Protein AF-A0A9P9Y0Z3-F1 (afdb_monomer_lite)

pLDDT: mean 71.15, std 15.7, range [28.09, 88.5]

Secondary structure (DSSP, 8-state):
-----------------HHHHHHHHHHTTS--TT----S--PPPP--HHHHHHHHHHHHHHHHHHHHHHHHHHHHHHHHHHHHHHHHHHHHHHHHHHHHSTTTT---GGGSPPGGG--EE-------HHHHHHHHHHHHH--HHHHHHHHHSPPTTGGGTGGG-S------S---EE-S-EESS-TTT---EE--EE-TT-HHHHHHHHHHHHH-TT-S------EE------

Structure (mmCIF, N/CA/C/O backbone):
data_AF-A0A9P9Y0Z3-F1
#
_entry.id   AF-A0A9P9Y0Z3-F1
#
loop_
_atom_site.group_PDB
_atom_site.id
_atom_site.type_symbol
_atom_site.label_atom_id
_atom_site.label_alt_id
_atom_site.label_comp_id
_atom_site.label_asym_id
_atom_site.label_entity_id
_atom_site.label_seq_id
_atom_site.pdbx_PDB_ins_code
_atom_site.Cartn_x
_atom_site.Cartn_y
_atom_site.Cartn_z
_atom_site.occupancy
_atom_site.B_iso_or_equiv
_atom_site.auth_seq_id
_atom_site.auth_comp_id
_atom_site.auth_asym_id
_atom_site.auth_atom_id
_atom_site.pdbx_PDB_model_num
ATOM 1 N N . MET A 1 1 ? -7.509 58.109 -57.082 1.00 39.00 1 MET A N 1
ATOM 2 C CA . MET A 1 1 ? -8.267 56.864 -57.342 1.00 39.00 1 MET A CA 1
ATOM 3 C C . MET A 1 1 ? -7.574 56.105 -58.459 1.00 39.00 1 MET A C 1
ATOM 5 O O . MET A 1 1 ? -7.390 56.688 -59.517 1.00 39.00 1 MET A O 1
ATOM 9 N N . ILE A 1 2 ? -7.164 54.856 -58.229 1.00 35.25 2 ILE A N 1
ATOM 10 C CA . ILE A 1 2 ? -6.567 53.982 -59.253 1.00 35.25 2 ILE A CA 1
ATOM 11 C C . ILE A 1 2 ? -7.341 52.664 -59.212 1.00 35.25 2 ILE A C 1
ATOM 13 O O . ILE A 1 2 ? -7.388 52.012 -58.173 1.00 35.25 2 ILE A O 1
ATOM 17 N N . ALA A 1 3 ? -7.991 52.309 -60.321 1.00 44.31 3 ALA A N 1
ATOM 18 C CA . ALA A 1 3 ? -8.811 51.108 -60.434 1.00 44.31 3 ALA A CA 1
ATOM 19 C C . ALA A 1 3 ? -8.052 50.025 -61.213 1.00 44.31 3 ALA A C 1
ATOM 21 O O . ALA A 1 3 ? -7.968 50.071 -62.441 1.00 44.31 3 ALA A O 1
ATOM 22 N N . THR A 1 4 ? -7.508 49.039 -60.503 1.00 39.97 4 THR A N 1
ATOM 23 C CA . THR A 1 4 ? -6.741 47.943 -61.111 1.00 39.97 4 THR A CA 1
ATOM 24 C C . THR A 1 4 ? -7.661 46.757 -61.406 1.00 39.97 4 THR A C 1
ATOM 26 O O . THR A 1 4 ? -8.089 46.051 -60.495 1.00 39.97 4 THR A O 1
ATOM 29 N N . ARG A 1 5 ? -7.982 46.518 -62.685 1.00 50.09 5 ARG A N 1
ATOM 30 C CA . ARG A 1 5 ? -8.760 45.339 -63.110 1.00 50.09 5 ARG A CA 1
ATOM 31 C C . ARG A 1 5 ? -7.888 44.081 -63.095 1.00 50.09 5 ARG A C 1
ATOM 33 O O . ARG A 1 5 ? -6.901 44.007 -63.823 1.00 50.09 5 ARG A O 1
ATOM 40 N N . ILE A 1 6 ? -8.293 43.069 -62.329 1.00 54.81 6 ILE A N 1
ATOM 41 C CA . ILE A 1 6 ? -7.653 41.747 -62.310 1.00 54.81 6 ILE A CA 1
ATOM 42 C C . ILE A 1 6 ? -8.356 40.840 -63.329 1.00 54.81 6 ILE A C 1
ATOM 44 O O . ILE A 1 6 ? -9.522 40.495 -63.159 1.00 54.81 6 ILE A O 1
ATOM 48 N N . ASN A 1 7 ? -7.643 40.426 -64.380 1.00 55.94 7 ASN A N 1
ATOM 49 C CA . ASN A 1 7 ? -8.130 39.420 -65.327 1.00 55.94 7 ASN A CA 1
ATOM 50 C C . ASN A 1 7 ? -7.825 38.009 -64.807 1.00 55.94 7 ASN A C 1
ATOM 52 O O . ASN A 1 7 ? -6.709 37.509 -64.960 1.00 55.94 7 ASN A O 1
ATOM 56 N N . LEU A 1 8 ? -8.826 37.345 -64.229 1.00 53.59 8 LEU A N 1
ATOM 57 C CA . LEU A 1 8 ? -8.734 35.934 -63.853 1.00 53.59 8 LEU A CA 1
ATOM 58 C C . LEU A 1 8 ? -8.885 35.048 -65.099 1.00 53.59 8 LEU A C 1
ATOM 60 O O . LEU A 1 8 ? -9.990 34.834 -65.592 1.00 53.59 8 LEU A O 1
ATOM 64 N N . ARG A 1 9 ? -7.774 34.498 -65.604 1.00 62.97 9 ARG A N 1
ATOM 65 C CA . ARG A 1 9 ? -7.831 33.379 -66.559 1.00 62.97 9 ARG A CA 1
ATOM 66 C C . ARG A 1 9 ? -8.162 32.091 -65.793 1.00 62.97 9 ARG A C 1
ATOM 68 O O . ARG A 1 9 ? -7.453 31.790 -64.832 1.00 62.97 9 ARG A O 1
ATOM 75 N N . PRO A 1 10 ? -9.176 31.305 -66.195 1.00 61.34 10 PRO A N 1
ATOM 76 C CA . PRO A 1 10 ? -9.447 30.026 -65.552 1.00 61.34 10 PRO A CA 1
ATOM 77 C C . PRO A 1 10 ? -8.280 29.059 -65.785 1.00 61.34 10 PRO A C 1
ATOM 79 O O . PRO A 1 10 ? -7.857 28.828 -66.919 1.00 61.34 10 PRO A O 1
ATOM 82 N N . LEU A 1 11 ? -7.769 28.468 -64.702 1.00 62.22 11 LEU A N 1
ATOM 83 C CA . LEU A 1 11 ? -6.779 27.394 -64.769 1.00 62.22 11 LEU A CA 1
ATOM 84 C C . LEU A 1 11 ? -7.417 26.157 -65.411 1.00 62.22 11 LEU A C 1
ATOM 86 O O . LEU A 1 11 ? -8.193 25.436 -64.782 1.00 62.22 11 LEU A O 1
ATOM 90 N N . GLN A 1 12 ? -7.074 25.910 -66.676 1.00 60.75 12 GLN A N 1
ATOM 91 C CA . GLN A 1 12 ? -7.514 24.741 -67.427 1.00 60.75 12 GLN A CA 1
ATOM 92 C C . GLN A 1 12 ? -6.945 23.468 -66.781 1.00 60.75 12 GLN A C 1
ATOM 94 O O . GLN A 1 12 ? -5.803 23.078 -67.036 1.00 60.75 12 GLN A O 1
ATOM 99 N N . LYS A 1 13 ? -7.747 22.808 -65.935 1.00 56.06 13 LYS A N 1
ATOM 100 C CA . LYS A 1 13 ? -7.413 21.511 -65.334 1.00 56.06 13 LYS A CA 1
ATOM 101 C C . LYS A 1 13 ? -7.244 20.471 -66.445 1.00 56.06 13 LYS A C 1
ATOM 103 O O . LYS A 1 13 ? -8.227 19.910 -66.923 1.00 56.06 13 LYS A O 1
ATOM 108 N N . ARG A 1 14 ? -6.000 20.202 -66.861 1.00 62.47 14 ARG A N 1
ATOM 109 C CA . ARG A 1 14 ? -5.692 19.085 -67.764 1.00 62.47 14 ARG A CA 1
ATOM 110 C C . ARG A 1 14 ? -6.058 17.779 -67.066 1.00 62.47 14 ARG A C 1
ATOM 112 O O . ARG A 1 14 ? -5.419 17.388 -66.092 1.00 62.47 14 ARG A O 1
ATOM 119 N N . SER A 1 15 ? -7.092 17.117 -67.569 1.00 58.81 15 SER A N 1
ATOM 120 C CA . SER A 1 15 ? -7.527 15.802 -67.112 1.00 58.81 15 SER A CA 1
ATOM 121 C C . SER A 1 15 ? -6.456 14.775 -67.489 1.00 58.81 15 SER A C 1
ATOM 123 O O . SER A 1 15 ? -6.407 14.308 -68.626 1.00 58.81 15 SER A O 1
ATOM 125 N N . PHE A 1 16 ? -5.573 14.426 -66.552 1.00 62.03 16 PHE A N 1
ATOM 126 C CA . PHE A 1 16 ? -4.622 13.330 -66.740 1.00 62.03 16 PHE A CA 1
ATOM 127 C C . PHE A 1 16 ? -5.382 11.998 -66.729 1.00 62.03 16 PHE A C 1
ATOM 129 O O . PHE A 1 16 ? -5.554 11.358 -65.695 1.00 62.03 16 PHE A O 1
ATOM 136 N N . SER A 1 17 ? -5.893 11.605 -67.897 1.00 71.50 17 SER A N 1
ATOM 137 C CA . SER A 1 17 ? -6.640 10.362 -68.074 1.00 71.50 17 SER A CA 1
ATOM 138 C C . SER A 1 17 ? -5.695 9.167 -67.977 1.00 71.50 17 SER A C 1
ATOM 140 O O . SER A 1 17 ? -5.070 8.775 -68.964 1.00 71.50 17 SER A O 1
ATOM 142 N N . ILE A 1 18 ? -5.623 8.563 -66.787 1.00 72.06 18 ILE A N 1
ATOM 143 C CA . ILE A 1 18 ? -4.858 7.335 -66.515 1.00 72.06 18 ILE A CA 1
ATOM 144 C C . ILE A 1 18 ? -5.245 6.226 -67.508 1.00 72.06 18 ILE A C 1
ATOM 146 O O . ILE A 1 18 ? -4.378 5.504 -67.986 1.00 72.06 18 ILE A O 1
ATOM 150 N N . ILE A 1 19 ? -6.521 6.151 -67.905 1.00 73.81 19 ILE A N 1
ATOM 151 C CA . ILE A 1 19 ? -7.027 5.207 -68.915 1.00 73.81 19 ILE A CA 1
ATOM 152 C C . ILE A 1 19 ? -6.369 5.438 -70.287 1.00 73.81 19 ILE A C 1
ATOM 154 O O . ILE A 1 19 ? -6.046 4.475 -70.980 1.00 73.81 19 ILE A O 1
ATOM 158 N N . SER A 1 20 ? -6.132 6.695 -70.687 1.00 73.44 20 SER A N 1
ATOM 159 C CA . SER A 1 20 ? -5.415 7.000 -71.936 1.00 73.44 20 SER A CA 1
ATOM 160 C C . SER A 1 20 ? -3.934 6.613 -71.858 1.00 73.44 20 SER A C 1
ATOM 162 O O . SER A 1 20 ? -3.412 6.021 -72.802 1.00 73.44 20 SER A O 1
ATOM 164 N N . THR A 1 21 ? -3.287 6.843 -70.711 1.00 80.19 21 THR A N 1
ATOM 165 C CA . THR A 1 21 ? -1.898 6.434 -70.463 1.00 80.19 21 THR A CA 1
ATOM 166 C C . THR A 1 21 ? -1.759 4.913 -70.483 1.00 80.19 21 THR A C 1
ATOM 168 O O . THR A 1 21 ? -0.863 4.393 -71.139 1.00 80.19 21 THR A O 1
ATOM 171 N N . LEU A 1 22 ? -2.678 4.194 -69.830 1.00 76.31 22 LEU A N 1
ATOM 172 C CA . LEU A 1 22 ? -2.699 2.731 -69.780 1.00 76.31 22 LEU A CA 1
ATOM 173 C C . LEU A 1 22 ? -2.944 2.121 -71.169 1.00 76.31 22 LEU A C 1
ATOM 175 O O . LEU A 1 22 ? -2.292 1.151 -71.540 1.00 76.31 22 LEU A O 1
ATOM 179 N N . ARG A 1 23 ? -3.836 2.718 -71.971 1.00 78.25 23 ARG A N 1
ATOM 180 C CA . ARG A 1 23 ? -4.121 2.263 -73.342 1.00 78.25 23 ARG A CA 1
ATOM 181 C C . ARG A 1 23 ? -2.955 2.519 -74.301 1.00 78.25 23 ARG A C 1
ATOM 183 O O . ARG A 1 23 ? -2.675 1.670 -75.142 1.00 78.25 23 ARG A O 1
ATOM 190 N N . ASN A 1 24 ? -2.254 3.646 -74.162 1.00 78.75 24 ASN A N 1
ATOM 191 C CA . ASN A 1 24 ? -1.024 3.899 -74.918 1.00 78.75 24 ASN A CA 1
ATOM 192 C C . ASN A 1 24 ? 0.130 2.998 -74.454 1.00 78.75 24 ASN A C 1
ATOM 194 O O . ASN A 1 24 ? 0.900 2.545 -75.293 1.00 78.75 24 ASN A O 1
ATOM 198 N N . ALA A 1 25 ? 0.227 2.687 -73.157 1.00 79.94 25 ALA A N 1
ATOM 199 C CA . ALA A 1 25 ? 1.196 1.720 -72.645 1.00 79.94 25 ALA A CA 1
ATOM 200 C C . ALA A 1 25 ? 0.926 0.307 -73.187 1.00 79.94 25 ALA A C 1
ATOM 202 O O . ALA A 1 25 ? 1.855 -0.334 -73.659 1.00 79.94 25 ALA A O 1
ATOM 203 N N . GLY A 1 26 ? -0.335 -0.143 -73.211 1.00 78.44 26 GLY A N 1
ATOM 204 C CA . GLY A 1 26 ? -0.721 -1.419 -73.827 1.00 78.44 26 GLY A CA 1
ATOM 205 C C . GLY A 1 26 ? -0.321 -1.500 -75.304 1.00 78.44 26 GLY A C 1
ATOM 206 O O . GLY A 1 26 ? 0.347 -2.448 -75.701 1.00 78.44 26 GLY A O 1
ATOM 207 N N . ARG A 1 27 ? -0.610 -0.451 -76.087 1.00 72.00 27 ARG A N 1
ATOM 208 C CA . ARG A 1 27 ? -0.185 -0.350 -77.496 1.00 72.00 27 ARG A CA 1
ATOM 209 C C . ARG A 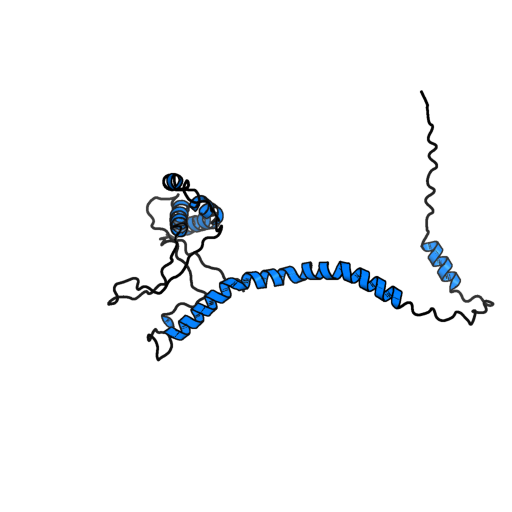1 27 ? 1.330 -0.300 -77.687 1.00 72.00 27 ARG A C 1
ATOM 211 O O . ARG A 1 27 ? 1.827 -0.807 -78.681 1.00 72.00 27 ARG A O 1
ATOM 218 N N . ALA A 1 28 ? 2.074 0.262 -76.737 1.00 71.81 28 ALA A N 1
ATOM 219 C CA . ALA A 1 28 ? 3.536 0.219 -76.745 1.00 71.81 28 ALA A CA 1
ATOM 220 C C . ALA A 1 28 ? 4.110 -1.172 -76.397 1.00 71.81 28 ALA A C 1
ATOM 222 O O . ALA A 1 28 ? 5.312 -1.378 -76.539 1.00 71.81 28 ALA A O 1
ATOM 223 N N . MET A 1 29 ? 3.277 -2.120 -75.945 1.00 69.06 29 MET A N 1
ATOM 224 C CA . MET A 1 29 ? 3.645 -3.528 -75.737 1.00 69.06 29 MET A CA 1
ATOM 225 C C . MET A 1 29 ? 3.089 -4.466 -76.823 1.00 69.06 29 MET A C 1
ATOM 227 O O . MET A 1 29 ? 3.420 -5.650 -76.830 1.00 69.06 29 MET A O 1
ATOM 231 N N . GLU A 1 30 ? 2.287 -3.958 -77.765 1.00 72.19 30 GLU A N 1
ATOM 232 C CA . GLU A 1 30 ? 1.946 -4.679 -78.993 1.00 72.19 30 GLU A CA 1
ATOM 233 C C . GLU A 1 30 ? 3.205 -4.747 -79.874 1.00 72.19 30 GLU A C 1
ATOM 235 O O . GLU A 1 30 ? 3.758 -3.719 -80.268 1.00 72.19 30 GLU A O 1
ATOM 240 N N . ALA A 1 31 ? 3.695 -5.957 -80.163 1.00 61.78 31 ALA A N 1
ATOM 241 C CA . ALA A 1 31 ? 4.911 -6.155 -80.948 1.00 61.78 31 ALA A CA 1
ATOM 242 C C . ALA A 1 31 ? 4.708 -5.648 -82.386 1.00 61.78 31 ALA A C 1
ATOM 244 O O . ALA A 1 31 ? 4.045 -6.296 -83.198 1.00 61.78 31 ALA A O 1
ATOM 245 N N . HIS A 1 32 ? 5.268 -4.480 -82.709 1.00 64.31 32 HIS A N 1
ATOM 246 C CA . HIS A 1 32 ? 5.097 -3.884 -84.027 1.00 64.31 32 HIS A CA 1
ATOM 247 C C . HIS A 1 32 ? 6.044 -4.583 -85.024 1.00 64.31 32 HIS A C 1
ATOM 249 O O . HIS A 1 32 ? 7.240 -4.667 -84.738 1.00 64.31 32 HIS A O 1
ATOM 255 N N . PRO A 1 33 ? 5.571 -5.055 -86.202 1.00 65.94 33 PRO A N 1
ATOM 256 C CA . PRO A 1 33 ? 6.323 -5.990 -87.060 1.00 65.94 33 PRO A CA 1
ATOM 257 C C . PRO A 1 33 ? 7.699 -5.531 -87.566 1.00 65.94 33 PRO A C 1
ATOM 259 O O . PRO A 1 33 ? 8.452 -6.337 -88.107 1.00 65.94 33 PRO A O 1
ATOM 262 N N . PHE A 1 34 ? 8.025 -4.245 -87.420 1.00 61.31 34 PHE A N 1
ATOM 263 C CA . PHE A 1 34 ? 9.264 -3.637 -87.905 1.00 61.31 34 PHE A CA 1
ATOM 264 C C . PHE A 1 34 ? 10.043 -2.875 -86.825 1.00 61.31 34 PHE A C 1
ATOM 266 O O . PHE A 1 34 ? 11.047 -2.234 -87.150 1.00 61.31 34 PHE A O 1
ATOM 273 N N . GLU A 1 35 ? 9.636 -2.937 -85.549 1.00 58.50 35 GLU A N 1
ATOM 274 C CA . GLU A 1 35 ? 10.446 -2.340 -84.486 1.00 58.50 35 GLU A CA 1
ATOM 275 C C . GLU A 1 35 ? 11.669 -3.220 -84.211 1.00 58.50 35 GLU A C 1
ATOM 277 O O . GLU A 1 35 ? 11.618 -4.245 -83.528 1.00 58.50 35 GLU A O 1
ATOM 282 N N . ARG A 1 36 ? 12.814 -2.806 -84.757 1.00 61.75 36 ARG A N 1
ATOM 283 C CA . ARG A 1 36 ? 14.107 -3.322 -84.317 1.00 61.75 36 ARG A CA 1
ATOM 284 C C . ARG A 1 36 ? 14.330 -2.826 -82.895 1.00 61.75 36 ARG A C 1
ATOM 286 O O . ARG A 1 36 ? 14.821 -1.712 -82.713 1.00 61.75 36 ARG A O 1
ATOM 293 N N . LEU A 1 37 ? 13.993 -3.663 -81.910 1.00 57.91 37 LEU A N 1
ATOM 294 C CA . LEU A 1 37 ? 14.396 -3.476 -80.518 1.00 57.91 37 LEU A CA 1
ATOM 295 C C . LEU A 1 37 ? 15.864 -3.045 -80.505 1.00 57.91 37 LEU A C 1
ATOM 297 O O . LEU A 1 37 ? 16.728 -3.780 -80.990 1.00 57.91 37 LEU A O 1
ATOM 301 N N . SER A 1 38 ? 16.154 -1.852 -79.982 1.00 56.72 38 SER A N 1
ATOM 302 C CA . SER A 1 38 ? 17.536 -1.396 -79.867 1.00 56.72 38 SER A CA 1
ATOM 303 C C . SER A 1 38 ? 18.258 -2.346 -78.912 1.00 56.72 38 SER A C 1
ATOM 305 O O . SER A 1 38 ? 18.087 -2.254 -77.694 1.00 56.72 38 SER A O 1
ATOM 307 N N . SER A 1 39 ? 19.072 -3.252 -79.458 1.00 57.09 39 SER A N 1
ATOM 308 C CA . SER A 1 39 ? 19.790 -4.301 -78.715 1.00 57.09 39 SER A CA 1
ATOM 309 C C . SER A 1 39 ? 20.838 -3.754 -77.735 1.00 57.09 39 SER A C 1
ATOM 311 O O . SER A 1 39 ? 21.471 -4.512 -77.007 1.00 57.09 39 SER A O 1
ATOM 313 N N . SER A 1 40 ? 20.975 -2.428 -77.671 1.00 61.34 40 SER A N 1
ATOM 314 C CA . SER A 1 40 ? 21.685 -1.683 -76.642 1.00 61.34 40 SER A CA 1
ATOM 315 C C . SER A 1 40 ? 20.746 -0.681 -75.964 1.00 61.34 40 SER A C 1
ATOM 317 O O . SER A 1 40 ? 20.802 0.527 -76.193 1.00 61.34 40 SER A O 1
ATOM 319 N N . LYS A 1 41 ? 19.883 -1.183 -75.076 1.00 60.62 41 LYS A N 1
ATOM 320 C CA . LYS A 1 41 ? 19.468 -0.405 -73.905 1.00 60.62 41 LYS A CA 1
ATOM 321 C C . LYS A 1 41 ? 20.316 -0.915 -72.750 1.00 60.62 41 LYS A C 1
ATOM 323 O O . LYS A 1 41 ? 20.018 -1.962 -72.178 1.00 60.62 41 LYS A O 1
ATOM 328 N N . ALA A 1 42 ? 21.426 -0.224 -72.486 1.00 66.69 42 ALA A N 1
ATOM 329 C CA . ALA A 1 42 ? 22.346 -0.593 -71.417 1.00 66.69 42 ALA A CA 1
ATOM 330 C C . ALA A 1 42 ? 21.561 -0.812 -70.116 1.00 66.69 42 ALA A C 1
ATOM 332 O O . ALA A 1 42 ? 20.703 0.001 -69.757 1.00 66.69 42 ALA A O 1
ATOM 333 N N . LYS A 1 43 ? 21.827 -1.939 -69.443 1.00 68.31 43 LYS A N 1
ATOM 334 C CA . LYS A 1 43 ? 21.152 -2.328 -68.200 1.00 68.31 43 LYS A CA 1
ATOM 335 C C . LYS A 1 43 ? 21.255 -1.151 -67.229 1.00 68.31 43 LYS A C 1
ATOM 337 O O . LYS A 1 43 ? 22.369 -0.715 -66.945 1.00 68.31 43 LYS A O 1
ATOM 342 N N . ALA A 1 44 ? 20.114 -0.606 -66.795 1.00 72.25 44 ALA A N 1
ATOM 343 C CA . ALA A 1 44 ? 20.096 0.619 -65.999 1.00 72.25 44 ALA A CA 1
ATOM 344 C C . ALA A 1 44 ? 21.053 0.462 -64.802 1.00 72.25 44 ALA A C 1
ATOM 346 O O . ALA A 1 44 ? 20.943 -0.545 -64.092 1.00 72.25 44 ALA A O 1
ATOM 347 N N . PRO A 1 45 ? 22.016 1.385 -64.605 1.00 76.25 45 PRO A N 1
ATOM 348 C CA . PRO A 1 45 ? 23.017 1.233 -63.560 1.00 76.25 45 PRO A CA 1
ATOM 349 C C . PRO A 1 45 ? 22.305 1.147 -62.213 1.00 76.25 45 PRO A C 1
ATOM 351 O O . PRO A 1 45 ? 21.375 1.908 -61.943 1.00 76.25 45 PRO A O 1
ATOM 354 N N . ALA A 1 46 ? 22.706 0.180 -61.391 1.00 78.94 46 ALA A N 1
ATOM 355 C CA . ALA A 1 46 ? 22.007 -0.101 -60.149 1.00 78.94 46 ALA A CA 1
ATOM 356 C C . ALA A 1 46 ? 22.213 1.063 -59.165 1.00 78.94 46 ALA A C 1
ATOM 358 O O . ALA A 1 46 ? 23.280 1.219 -58.574 1.00 78.94 46 ALA A O 1
ATOM 359 N N . ASP A 1 47 ? 21.180 1.898 -59.022 1.00 81.56 47 ASP A N 1
ATOM 360 C CA . ASP A 1 47 ? 21.211 3.202 -58.342 1.00 81.56 47 ASP A CA 1
ATOM 361 C C . ASP A 1 47 ? 21.141 3.050 -56.798 1.00 81.56 47 ASP A C 1
ATOM 363 O O . ASP A 1 47 ? 20.416 3.759 -56.090 1.00 81.56 47 ASP A O 1
ATOM 367 N N . TRP A 1 48 ? 21.888 2.069 -56.267 1.00 82.06 48 TRP A N 1
ATOM 368 C CA . TRP A 1 48 ? 21.884 1.633 -54.866 1.00 82.06 48 TRP A CA 1
ATOM 369 C C . TRP A 1 48 ? 22.137 2.787 -53.898 1.00 82.06 48 TRP A C 1
ATOM 371 O O . TRP A 1 48 ? 21.445 2.905 -52.893 1.00 82.06 48 TRP A O 1
ATOM 381 N N . GLY A 1 49 ? 23.071 3.689 -54.218 1.00 83.25 49 GLY A N 1
ATOM 382 C CA . GLY A 1 49 ? 23.382 4.845 -53.372 1.00 83.25 49 GLY A CA 1
ATOM 383 C C . GLY A 1 49 ? 22.187 5.783 -53.164 1.00 83.25 49 GLY A C 1
ATOM 384 O O . GLY A 1 49 ? 21.991 6.300 -52.062 1.00 83.25 49 GLY A O 1
ATOM 385 N N . ARG A 1 50 ? 21.334 5.966 -54.184 1.00 81.19 50 ARG A N 1
ATOM 386 C CA . ARG A 1 50 ? 20.092 6.745 -54.047 1.00 81.19 50 ARG A CA 1
ATOM 387 C C . ARG A 1 50 ? 19.017 5.990 -53.278 1.00 81.19 50 ARG A C 1
ATOM 389 O O . ARG A 1 50 ? 18.318 6.612 -52.480 1.00 81.19 50 ARG A O 1
ATOM 396 N N . GLN A 1 51 ? 18.889 4.680 -53.490 1.00 83.81 51 GLN A N 1
ATOM 397 C CA . GLN A 1 51 ? 17.938 3.854 -52.741 1.00 83.81 51 GLN A CA 1
ATOM 398 C C . GLN A 1 51 ? 18.295 3.817 -51.250 1.00 83.81 51 GLN A C 1
ATOM 400 O O . GLN A 1 51 ? 17.451 4.163 -50.429 1.00 83.81 51 GLN A O 1
ATOM 405 N N . ILE A 1 52 ? 19.555 3.534 -50.906 1.00 86.25 52 ILE A N 1
ATOM 406 C CA . ILE A 1 52 ? 20.065 3.545 -49.526 1.00 86.25 52 ILE A CA 1
ATOM 407 C C . ILE A 1 52 ? 19.847 4.917 -48.882 1.00 86.25 52 ILE A C 1
ATOM 409 O O . ILE A 1 52 ? 19.296 4.987 -47.790 1.00 86.25 52 ILE A O 1
ATOM 413 N N . ARG A 1 53 ? 20.188 6.025 -49.561 1.00 84.88 53 ARG A N 1
ATOM 414 C CA . ARG A 1 53 ? 19.980 7.378 -49.010 1.00 84.88 53 ARG A CA 1
ATOM 415 C C . ARG A 1 53 ? 18.496 7.712 -48.789 1.00 84.88 53 ARG A C 1
ATOM 417 O O . ARG A 1 53 ? 18.174 8.404 -47.828 1.00 84.88 53 ARG A O 1
ATOM 424 N N . ARG A 1 54 ? 17.590 7.218 -49.642 1.00 84.56 54 ARG A N 1
ATOM 425 C CA . ARG A 1 54 ? 16.137 7.421 -49.495 1.00 84.56 54 ARG A CA 1
ATOM 426 C C . ARG A 1 54 ? 15.549 6.552 -48.374 1.00 84.56 54 ARG A C 1
ATOM 428 O O . ARG A 1 54 ? 14.769 7.067 -47.580 1.00 84.56 54 ARG A O 1
ATOM 435 N N . ILE A 1 55 ? 15.974 5.291 -48.268 1.00 85.19 55 ILE A N 1
ATOM 436 C CA . ILE A 1 55 ? 15.586 4.369 -47.189 1.00 85.19 55 ILE A CA 1
ATOM 437 C C . ILE A 1 55 ? 16.106 4.882 -45.841 1.00 85.19 55 ILE A C 1
ATOM 439 O O . ILE A 1 55 ? 15.326 4.970 -44.902 1.00 85.19 55 ILE A O 1
ATOM 443 N N . ALA A 1 56 ? 17.368 5.317 -45.761 1.00 81.62 56 ALA A N 1
ATOM 444 C CA . ALA A 1 56 ? 17.957 5.901 -44.554 1.00 81.62 56 ALA A CA 1
ATOM 445 C C . ALA A 1 56 ? 17.228 7.180 -44.102 1.00 81.62 56 ALA A C 1
ATOM 447 O O . ALA A 1 56 ? 16.980 7.371 -42.912 1.00 81.62 56 ALA A O 1
ATOM 448 N N . GLY A 1 57 ? 16.833 8.040 -45.050 1.00 81.31 57 GLY A N 1
ATOM 449 C CA . GLY A 1 57 ? 16.018 9.222 -44.758 1.00 81.31 57 GLY A CA 1
ATOM 450 C C . GLY A 1 57 ? 14.623 8.875 -44.228 1.00 81.31 57 GLY A C 1
ATOM 451 O O . GLY A 1 57 ? 14.130 9.543 -43.324 1.00 81.31 57 GLY A O 1
ATOM 452 N N . GLN A 1 58 ? 13.998 7.808 -44.737 1.00 79.44 58 GLN A N 1
ATOM 453 C CA . GLN A 1 58 ? 12.717 7.320 -44.217 1.00 79.44 58 GLN A CA 1
ATOM 454 C C . GLN A 1 58 ? 12.877 6.652 -42.843 1.00 79.44 58 GLN A C 1
ATOM 456 O O . GLN A 1 58 ? 12.120 6.970 -41.927 1.00 79.44 58 GLN A O 1
ATOM 461 N N . SER A 1 59 ? 13.875 5.784 -42.649 1.00 83.56 59 SER A N 1
ATOM 462 C CA . SER A 1 59 ? 14.107 5.121 -41.361 1.00 83.56 59 SER A CA 1
ATOM 463 C C . SER A 1 59 ? 14.436 6.119 -40.252 1.00 83.56 59 SER A C 1
ATOM 465 O O . SER A 1 59 ? 13.959 5.939 -39.140 1.00 83.56 59 SER A O 1
ATOM 467 N N . ALA A 1 60 ? 15.160 7.204 -40.547 1.00 83.69 60 ALA A N 1
ATOM 468 C CA . ALA A 1 60 ? 15.443 8.265 -39.577 1.00 83.69 60 ALA A CA 1
ATOM 469 C C . ALA A 1 60 ? 14.179 8.964 -39.031 1.00 83.69 60 ALA A C 1
ATOM 471 O O . ALA A 1 60 ? 14.213 9.485 -37.920 1.00 83.69 60 ALA A O 1
ATOM 472 N N . VAL A 1 61 ? 13.068 8.958 -39.779 1.00 81.06 61 VAL A N 1
ATOM 473 C CA . VAL A 1 61 ? 11.782 9.542 -39.353 1.00 81.06 61 VAL A CA 1
ATOM 474 C C . VAL A 1 61 ? 10.867 8.487 -38.728 1.00 81.06 61 VAL A C 1
ATOM 476 O O . VAL A 1 61 ? 10.275 8.723 -37.677 1.00 81.06 61 VAL A O 1
ATOM 479 N N . PHE A 1 62 ? 10.754 7.310 -39.348 1.00 83.88 62 PHE A N 1
ATOM 480 C CA . PHE A 1 62 ? 9.826 6.274 -38.888 1.00 83.88 62 PHE A CA 1
ATOM 481 C C . PHE A 1 62 ? 10.351 5.476 -37.690 1.00 83.88 62 PHE A C 1
ATOM 483 O O . PHE A 1 62 ? 9.564 5.139 -36.809 1.00 83.88 62 PHE A O 1
ATOM 490 N N . PHE A 1 63 ? 11.654 5.184 -37.610 1.00 88.12 63 PHE A N 1
ATOM 491 C CA . PHE A 1 63 ? 12.201 4.364 -36.524 1.00 88.12 63 PHE A CA 1
ATOM 492 C C . PHE A 1 63 ? 12.006 4.998 -35.135 1.00 88.12 63 PHE A C 1
ATOM 494 O O . PHE A 1 63 ? 11.507 4.289 -34.264 1.00 88.12 63 PHE A O 1
ATOM 501 N N . PRO A 1 64 ? 12.275 6.303 -34.900 1.00 86.06 64 PRO A N 1
ATOM 502 C CA . PRO A 1 64 ? 11.990 6.926 -33.605 1.00 86.06 64 PRO A CA 1
ATOM 503 C C . PRO A 1 64 ? 10.499 6.900 -33.251 1.00 86.06 64 PRO A C 1
ATOM 505 O O . PRO A 1 64 ? 10.145 6.639 -32.106 1.00 86.06 64 PRO A O 1
ATOM 508 N N . PHE A 1 65 ? 9.618 7.110 -34.237 1.00 87.75 65 PHE A N 1
ATOM 509 C CA . PHE A 1 65 ? 8.169 7.070 -34.033 1.00 87.75 65 PHE A CA 1
ATOM 510 C C . PHE A 1 65 ? 7.692 5.677 -33.592 1.00 87.75 65 PHE A C 1
ATOM 512 O O . PHE A 1 65 ? 7.006 5.556 -32.579 1.00 87.75 65 PHE A O 1
ATOM 519 N N . TYR A 1 66 ? 8.109 4.616 -34.294 1.00 87.94 66 TYR A N 1
ATOM 520 C CA . TYR A 1 66 ? 7.783 3.240 -33.906 1.00 87.94 66 TYR A CA 1
ATOM 521 C C . TYR A 1 66 ? 8.456 2.824 -32.589 1.00 87.94 66 TYR A C 1
ATOM 523 O O . TYR A 1 66 ? 7.830 2.128 -31.793 1.00 87.94 66 TYR A O 1
ATOM 531 N N . ALA A 1 67 ? 9.683 3.280 -32.318 1.00 86.56 67 ALA A N 1
ATOM 532 C CA . ALA A 1 67 ? 10.375 3.014 -31.057 1.00 86.56 67 ALA A CA 1
ATOM 533 C C . ALA A 1 67 ? 9.652 3.644 -29.855 1.00 86.56 67 ALA A C 1
ATOM 535 O O . ALA A 1 67 ? 9.533 2.996 -28.821 1.00 86.56 67 ALA A O 1
ATOM 536 N N . VAL A 1 68 ? 9.101 4.856 -29.992 1.00 88.50 68 VAL A N 1
ATOM 537 C CA . VAL A 1 68 ? 8.250 5.456 -28.951 1.00 88.50 68 VAL A CA 1
ATOM 538 C C . VAL A 1 68 ? 6.912 4.717 -28.856 1.00 88.50 68 VAL A C 1
ATOM 540 O O . VAL A 1 68 ? 6.542 4.287 -27.768 1.00 88.50 68 VAL A O 1
ATOM 543 N N . MET A 1 69 ? 6.218 4.495 -29.978 1.00 87.50 69 MET A N 1
ATOM 544 C CA . MET A 1 69 ? 4.874 3.891 -30.010 1.00 87.50 69 MET A CA 1
ATOM 545 C C . MET A 1 69 ? 4.827 2.421 -29.551 1.00 87.50 69 MET A C 1
ATOM 547 O O . MET A 1 69 ? 3.798 1.986 -29.039 1.00 87.50 69 MET A O 1
ATOM 551 N N . MET A 1 70 ? 5.920 1.666 -29.690 1.00 88.25 70 MET A N 1
ATOM 552 C CA . MET A 1 70 ? 6.025 0.277 -29.209 1.00 88.25 70 MET A CA 1
ATOM 553 C C . MET A 1 70 ? 6.854 0.147 -27.923 1.00 88.25 70 MET A C 1
ATOM 555 O O . MET A 1 70 ? 6.690 -0.824 -27.192 1.00 88.25 70 MET A O 1
ATOM 559 N N . GLY A 1 71 ? 7.743 1.102 -27.632 1.00 84.69 71 GLY A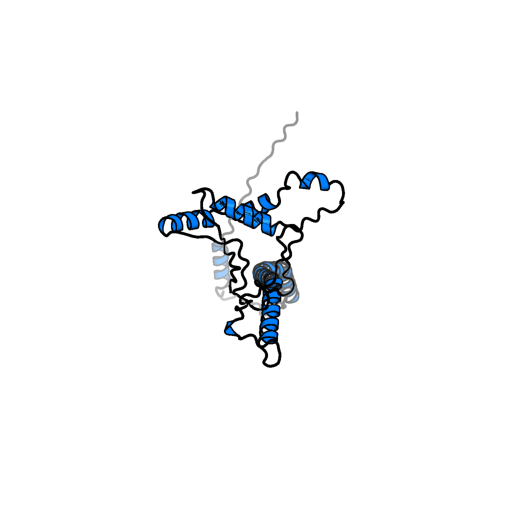 N 1
ATOM 560 C CA . GLY A 1 71 ? 8.603 1.083 -26.446 1.00 84.69 71 GLY A CA 1
ATOM 561 C C . GLY A 1 71 ? 7.959 1.674 -25.192 1.00 84.69 71 GLY A C 1
ATOM 562 O O . GLY A 1 71 ? 8.352 1.296 -24.090 1.00 84.69 71 GLY A O 1
ATOM 563 N N . TRP A 1 72 ? 6.957 2.554 -25.319 1.00 85.38 72 TRP A N 1
ATOM 564 C CA . TRP A 1 72 ? 6.308 3.169 -24.153 1.00 85.38 72 TRP A CA 1
ATOM 565 C C . TRP A 1 72 ? 5.659 2.181 -23.158 1.00 85.38 72 TRP A C 1
ATOM 567 O O . TRP A 1 72 ? 5.798 2.442 -21.964 1.00 85.38 72 TRP A O 1
ATOM 577 N N . PRO A 1 73 ? 5.052 1.029 -23.536 1.00 82.94 73 PRO A N 1
ATOM 578 C CA . PRO A 1 73 ? 4.473 0.110 -22.553 1.00 82.94 73 PRO A CA 1
ATOM 579 C C . PRO A 1 73 ? 5.566 -0.635 -21.775 1.00 82.94 73 PRO A C 1
ATOM 581 O O . PRO A 1 73 ? 5.448 -0.821 -20.570 1.00 82.94 73 PRO A O 1
ATOM 584 N N . LEU A 1 74 ? 6.673 -0.985 -22.442 1.00 78.62 74 LEU A N 1
ATOM 585 C CA . LEU A 1 74 ? 7.848 -1.589 -21.805 1.00 78.62 74 LEU A CA 1
ATOM 586 C C . LEU A 1 74 ? 8.565 -0.594 -20.883 1.00 78.62 74 LEU A C 1
ATOM 588 O O . LEU A 1 74 ? 9.025 -0.975 -19.811 1.00 78.62 74 LEU A O 1
ATOM 592 N N . ALA A 1 75 ? 8.625 0.686 -21.264 1.00 76.38 75 ALA A N 1
ATOM 593 C CA . ALA A 1 75 ? 9.148 1.745 -20.406 1.00 76.38 75 ALA A CA 1
ATOM 594 C C . ALA A 1 75 ? 8.262 1.970 -19.166 1.00 76.38 75 ALA A C 1
ATOM 596 O O . ALA A 1 75 ? 8.793 2.138 -18.070 1.00 76.38 75 ALA A O 1
ATOM 597 N N . ILE A 1 76 ? 6.931 1.921 -19.314 1.00 76.50 76 ILE A N 1
ATOM 598 C CA . ILE A 1 76 ? 5.985 1.980 -18.188 1.00 76.50 76 ILE A CA 1
ATOM 599 C C . ILE A 1 76 ? 6.178 0.781 -17.255 1.00 76.50 76 ILE A C 1
ATOM 601 O O . ILE A 1 76 ? 6.345 0.987 -16.055 1.00 76.50 76 ILE A O 1
ATOM 605 N N . ALA A 1 77 ? 6.223 -0.443 -17.791 1.00 67.00 77 ALA A N 1
ATOM 606 C CA . ALA A 1 77 ? 6.454 -1.651 -16.999 1.00 67.00 77 ALA A CA 1
ATOM 607 C C . ALA A 1 77 ? 7.777 -1.566 -16.216 1.00 67.00 77 ALA A C 1
ATOM 609 O O . ALA A 1 77 ? 7.791 -1.724 -14.999 1.00 67.00 77 ALA A O 1
ATOM 610 N N . TRP A 1 78 ? 8.876 -1.192 -16.881 1.00 70.31 78 TRP A N 1
ATOM 611 C CA . TRP A 1 78 ? 10.195 -1.057 -16.253 1.00 70.31 78 TRP A CA 1
ATOM 612 C C . TRP A 1 78 ? 10.235 -0.009 -15.121 1.00 70.31 78 TRP A C 1
ATOM 614 O O . TRP A 1 78 ? 10.880 -0.219 -14.088 1.00 70.31 78 TRP A O 1
ATOM 624 N N . VAL A 1 79 ? 9.513 1.107 -15.277 1.00 67.12 79 VAL A N 1
ATOM 625 C CA . VAL A 1 79 ? 9.372 2.129 -14.225 1.00 67.12 79 VAL A CA 1
ATOM 626 C C . VAL A 1 79 ? 8.484 1.636 -13.071 1.00 67.12 79 VAL A C 1
ATOM 628 O O . VAL A 1 79 ? 8.819 1.891 -11.913 1.00 67.12 79 VAL A O 1
ATOM 631 N N . SER A 1 80 ? 7.404 0.905 -13.366 1.00 59.81 80 SER A N 1
ATOM 632 C CA . SER A 1 80 ? 6.467 0.338 -12.380 1.00 59.81 80 SER A CA 1
ATOM 633 C C . SER A 1 80 ? 7.135 -0.692 -11.455 1.00 59.81 80 SER A C 1
ATOM 635 O O . SER A 1 80 ? 7.064 -0.589 -10.227 1.00 59.81 80 SER A O 1
ATOM 637 N N . GLU A 1 81 ? 7.887 -1.627 -12.043 1.00 56.66 81 GLU A N 1
ATOM 638 C CA . GLU A 1 81 ? 8.549 -2.754 -11.363 1.00 56.66 81 GLU A CA 1
ATOM 639 C C . GLU A 1 81 ? 9.494 -2.316 -10.222 1.00 56.66 81 GLU A C 1
ATOM 641 O O . GLU A 1 81 ? 9.724 -3.019 -9.232 1.00 56.66 81 GLU A O 1
ATOM 646 N N . SER A 1 82 ? 10.041 -1.104 -10.346 1.00 59.50 82 SER A N 1
ATOM 647 C CA . SER A 1 82 ? 11.201 -0.593 -9.605 1.00 59.50 82 SER A CA 1
ATOM 648 C C . SER A 1 82 ? 10.966 -0.258 -8.120 1.00 59.50 82 SER A C 1
ATOM 650 O O . SER A 1 82 ? 11.875 0.263 -7.460 1.00 59.50 82 SER A O 1
ATOM 652 N N . ARG A 1 83 ? 9.766 -0.486 -7.571 1.00 61.28 83 ARG A N 1
ATOM 653 C CA . ARG A 1 83 ? 9.445 -0.227 -6.148 1.00 61.28 83 ARG A CA 1
ATOM 654 C C . ARG A 1 83 ? 8.829 -1.437 -5.452 1.00 61.28 83 ARG A C 1
ATOM 656 O O . ARG A 1 83 ? 9.315 -1.834 -4.394 1.00 61.28 83 ARG A O 1
ATOM 663 N N . ILE A 1 84 ? 7.826 -2.054 -6.071 1.00 63.59 84 ILE A N 1
ATOM 664 C CA . ILE A 1 84 ? 7.129 -3.232 -5.536 1.00 63.59 84 ILE A CA 1
ATOM 665 C C . ILE A 1 84 ? 8.063 -4.449 -5.471 1.00 63.59 84 ILE A C 1
ATOM 667 O O . ILE A 1 84 ? 8.136 -5.116 -4.433 1.00 63.59 84 ILE A O 1
ATOM 671 N N . GLY A 1 85 ? 8.848 -4.694 -6.527 1.00 71.81 85 GLY A N 1
ATOM 672 C CA . GLY A 1 85 ? 9.775 -5.827 -6.577 1.00 71.81 85 GLY A CA 1
ATOM 673 C C . GLY A 1 85 ? 10.859 -5.783 -5.492 1.00 71.81 85 GLY A C 1
ATOM 674 O O . GLY A 1 85 ? 11.281 -6.829 -4.999 1.00 71.81 85 GLY A O 1
ATOM 675 N N . TYR A 1 86 ? 11.274 -4.585 -5.057 1.00 74.56 86 TYR A N 1
ATOM 676 C CA . TYR A 1 86 ? 12.271 -4.426 -3.992 1.00 74.56 86 TYR A CA 1
ATOM 677 C C . TYR A 1 86 ? 11.714 -4.808 -2.614 1.00 74.56 86 TYR A C 1
ATOM 679 O O . TYR A 1 86 ? 12.360 -5.565 -1.889 1.00 74.56 86 TYR A O 1
ATOM 687 N N . LEU A 1 87 ? 10.509 -4.335 -2.268 1.00 77.69 87 LEU A N 1
ATOM 688 C CA . LEU A 1 87 ? 9.859 -4.663 -0.994 1.00 77.69 87 LEU A CA 1
ATOM 689 C C . LEU A 1 87 ? 9.475 -6.148 -0.926 1.00 77.69 87 LEU A C 1
ATOM 691 O O . LEU A 1 87 ? 9.756 -6.817 0.064 1.00 77.69 87 LEU A O 1
ATOM 695 N N . THR A 1 88 ? 8.904 -6.691 -2.001 1.00 82.69 88 THR A N 1
ATOM 696 C CA . THR A 1 88 ? 8.529 -8.112 -2.065 1.00 82.69 88 THR A CA 1
ATOM 697 C C . THR A 1 88 ? 9.756 -9.013 -1.919 1.00 82.69 88 THR A C 1
ATOM 699 O O . THR A 1 88 ? 9.726 -9.982 -1.159 1.00 82.69 88 THR A O 1
ATOM 702 N N . ARG A 1 89 ? 10.875 -8.672 -2.578 1.00 83.88 89 ARG A N 1
ATOM 703 C CA . ARG A 1 89 ? 12.132 -9.428 -2.464 1.00 83.88 89 ARG A CA 1
ATOM 704 C C . ARG A 1 89 ? 12.769 -9.310 -1.077 1.00 83.88 89 ARG A C 1
ATOM 706 O O . ARG A 1 89 ? 13.261 -10.319 -0.574 1.00 83.88 89 ARG A O 1
ATOM 713 N N . SER A 1 90 ? 12.771 -8.129 -0.454 1.00 84.00 90 SER A N 1
ATOM 714 C CA . SER A 1 90 ? 13.348 -7.966 0.888 1.00 84.00 90 SER A CA 1
ATOM 715 C C . SER A 1 90 ? 12.527 -8.696 1.954 1.00 84.00 90 SER A C 1
ATOM 717 O O . SER A 1 90 ? 13.109 -9.362 2.806 1.00 84.00 90 SER A O 1
ATOM 719 N N . LEU A 1 91 ? 11.193 -8.679 1.853 1.00 85.31 91 LEU A N 1
ATOM 720 C CA . LEU A 1 91 ? 10.302 -9.454 2.722 1.00 85.31 91 LEU A CA 1
ATOM 721 C C . LEU A 1 91 ? 10.413 -10.966 2.491 1.00 85.31 91 LEU A C 1
ATOM 723 O O . LEU A 1 91 ? 10.364 -11.727 3.454 1.00 85.31 91 LEU A O 1
ATOM 727 N N . ALA A 1 92 ? 10.606 -11.415 1.247 1.00 85.62 92 ALA A N 1
ATOM 728 C CA . ALA A 1 92 ? 10.850 -12.826 0.948 1.00 85.62 92 ALA A CA 1
ATOM 729 C C . ALA A 1 92 ? 12.193 -13.316 1.521 1.00 85.62 92 ALA A C 1
ATOM 731 O O . ALA A 1 92 ? 12.239 -14.391 2.119 1.00 85.62 92 ALA A O 1
ATOM 732 N N . SER A 1 93 ? 13.261 -12.513 1.405 1.00 87.44 93 SER A N 1
ATOM 733 C CA . SER A 1 93 ? 14.551 -12.792 2.058 1.00 87.44 93 SER A CA 1
ATOM 734 C C . SER A 1 93 ? 14.387 -12.850 3.576 1.00 87.44 93 SER A C 1
ATOM 736 O O . SER A 1 93 ? 14.764 -13.833 4.200 1.00 87.44 93 SER A O 1
ATOM 738 N N . PHE A 1 94 ? 13.726 -11.846 4.157 1.00 85.88 94 PHE A N 1
ATOM 739 C CA . PHE A 1 94 ? 13.469 -11.792 5.590 1.00 85.88 94 PHE A CA 1
ATOM 740 C C . PHE A 1 94 ? 12.643 -12.992 6.090 1.00 85.88 94 PHE A C 1
ATOM 742 O O . PHE A 1 94 ? 12.972 -13.556 7.132 1.00 85.88 94 PHE A O 1
ATOM 749 N N . LYS A 1 95 ? 11.621 -13.439 5.339 1.00 86.12 95 LYS A N 1
ATOM 750 C CA . LYS A 1 95 ? 10.869 -14.673 5.640 1.00 86.12 95 LYS A CA 1
ATOM 751 C C . LYS A 1 95 ? 11.803 -15.882 5.700 1.00 86.12 95 LYS A C 1
ATOM 753 O O . LYS A 1 95 ? 11.709 -16.661 6.648 1.00 86.12 95 LYS A O 1
ATOM 758 N N . ALA A 1 96 ? 12.676 -16.047 4.705 1.00 86.31 96 ALA A N 1
ATOM 759 C CA . ALA A 1 96 ? 13.634 -17.150 4.676 1.00 86.31 96 ALA A CA 1
ATOM 760 C C . ALA A 1 96 ? 14.580 -17.102 5.890 1.00 86.31 96 ALA A C 1
ATOM 762 O O . ALA A 1 96 ? 14.799 -18.127 6.532 1.00 86.31 96 ALA A O 1
ATOM 763 N N . ASP A 1 97 ? 15.045 -15.909 6.270 1.00 86.31 97 ASP A N 1
ATOM 764 C CA . ASP A 1 97 ? 15.936 -15.723 7.416 1.00 86.31 97 ASP A CA 1
ATOM 765 C C . ASP A 1 97 ? 15.264 -16.076 8.758 1.00 86.31 97 ASP A C 1
ATOM 767 O O . ASP A 1 97 ? 15.893 -16.728 9.588 1.00 86.31 97 ASP A O 1
ATOM 771 N N . ILE A 1 98 ? 13.995 -15.708 8.999 1.00 85.00 98 ILE A N 1
ATOM 772 C CA . ILE A 1 98 ? 13.300 -16.006 10.280 1.00 85.00 98 ILE A CA 1
ATOM 773 C C . ILE A 1 98 ? 12.703 -17.415 10.389 1.00 85.00 98 ILE A C 1
ATOM 775 O O . ILE A 1 98 ? 12.323 -17.833 11.486 1.00 85.00 98 ILE A O 1
ATOM 779 N N . THR A 1 99 ? 12.574 -18.122 9.265 1.00 84.38 99 THR A N 1
ATOM 780 C CA . THR A 1 99 ? 12.085 -19.514 9.216 1.00 84.38 99 THR A CA 1
ATOM 781 C C . THR A 1 99 ? 13.223 -20.537 9.143 1.00 84.38 99 THR A C 1
ATOM 783 O O . THR A 1 99 ? 12.981 -21.738 9.269 1.00 84.38 99 THR A O 1
ATOM 786 N N . ALA A 1 100 ? 14.473 -20.090 8.972 1.00 83.50 100 ALA A N 1
ATOM 787 C CA . ALA A 1 100 ? 15.636 -20.967 8.931 1.00 83.50 100 ALA A CA 1
ATOM 788 C C . ALA A 1 100 ? 15.847 -21.708 10.275 1.00 83.50 100 ALA A C 1
ATOM 790 O O . ALA A 1 100 ? 15.772 -21.084 11.334 1.00 83.50 100 ALA A O 1
ATOM 791 N N . PRO A 1 101 ? 16.225 -23.006 10.284 1.00 72.25 101 PRO A N 1
ATOM 792 C CA . PRO A 1 101 ? 16.356 -23.807 11.516 1.00 72.25 101 PRO A CA 1
ATOM 793 C C . PRO A 1 101 ? 17.343 -23.284 12.575 1.00 72.25 101 PRO A C 1
ATOM 795 O O . PRO A 1 101 ? 17.340 -23.756 13.710 1.00 72.25 101 PRO A O 1
ATOM 798 N N . HIS A 1 102 ? 18.211 -22.339 12.209 1.00 68.19 102 HIS A N 1
ATOM 799 C CA . HIS A 1 102 ? 19.233 -21.743 13.075 1.00 68.19 102 HIS A CA 1
ATOM 800 C C . HIS A 1 102 ? 18.895 -20.304 13.513 1.00 68.19 102 HIS A C 1
ATOM 802 O O . HIS A 1 102 ? 19.731 -19.641 14.123 1.00 68.19 102 HIS A O 1
ATOM 808 N N . SER A 1 103 ? 17.693 -19.812 13.196 1.00 62.94 103 SER A N 1
ATOM 809 C CA . SER A 1 103 ? 17.281 -18.417 13.366 1.00 62.94 103 SER A CA 1
ATOM 810 C C . SER A 1 103 ? 15.819 -18.334 13.805 1.00 62.94 103 SER A C 1
ATOM 812 O O . SER A 1 103 ? 14.939 -18.822 13.109 1.00 62.94 103 SER A O 1
ATOM 814 N N . SER A 1 104 ? 15.566 -17.720 14.966 1.00 63.50 104 SER A N 1
ATOM 815 C CA . SER A 1 104 ? 14.252 -17.326 15.522 1.00 63.50 104 SER A CA 1
ATOM 816 C C . SER A 1 104 ? 13.118 -18.367 15.645 1.00 63.50 104 SER A C 1
ATOM 818 O O . SER A 1 104 ? 12.153 -18.082 16.350 1.00 63.50 104 SER A O 1
ATOM 820 N N . ALA A 1 105 ? 13.226 -19.557 15.046 1.00 70.62 105 ALA A N 1
ATOM 821 C CA . ALA A 1 105 ? 12.292 -20.683 15.132 1.00 70.62 105 ALA A CA 1
ATOM 822 C C . ALA A 1 105 ? 10.811 -20.330 14.863 1.00 70.62 105 ALA A C 1
ATOM 824 O O . ALA A 1 105 ? 9.909 -20.923 15.459 1.00 70.62 105 ALA A O 1
ATOM 825 N N . VAL A 1 106 ? 10.542 -19.374 13.965 1.00 82.00 106 VAL A N 1
ATOM 826 C CA . VAL A 1 106 ? 9.168 -18.996 13.602 1.00 82.00 106 VAL A CA 1
ATOM 827 C C . VAL A 1 106 ? 8.602 -20.029 12.615 1.00 82.00 106 VAL A C 1
ATOM 829 O O . VAL A 1 106 ? 9.215 -20.252 11.571 1.00 82.00 106 VAL A O 1
ATOM 832 N N . PRO A 1 107 ? 7.440 -20.660 12.885 1.00 84.19 107 PRO A N 1
ATOM 833 C CA . PRO A 1 107 ? 6.813 -21.576 11.934 1.00 84.19 107 PRO A CA 1
ATOM 834 C C . PRO A 1 107 ? 6.459 -20.866 10.626 1.00 84.19 107 PRO A C 1
ATOM 836 O O . PRO A 1 107 ? 5.924 -19.758 10.652 1.00 84.19 107 PRO A O 1
ATOM 839 N N . GLU A 1 108 ? 6.670 -21.514 9.477 1.00 82.38 108 GLU A N 1
ATOM 840 C CA . GLU A 1 108 ? 6.388 -20.887 8.178 1.00 82.38 108 GLU A CA 1
ATOM 841 C C . GLU A 1 108 ? 4.917 -20.451 8.040 1.00 82.38 108 GLU A C 1
ATOM 843 O O . GLU A 1 108 ? 4.636 -19.384 7.497 1.00 82.38 108 GLU A O 1
ATOM 848 N N . SER A 1 109 ? 3.986 -21.220 8.613 1.00 81.69 109 SER A N 1
ATOM 849 C CA . SER A 1 109 ? 2.551 -20.911 8.650 1.00 81.69 109 SER A CA 1
ATOM 850 C C . SER A 1 109 ? 2.184 -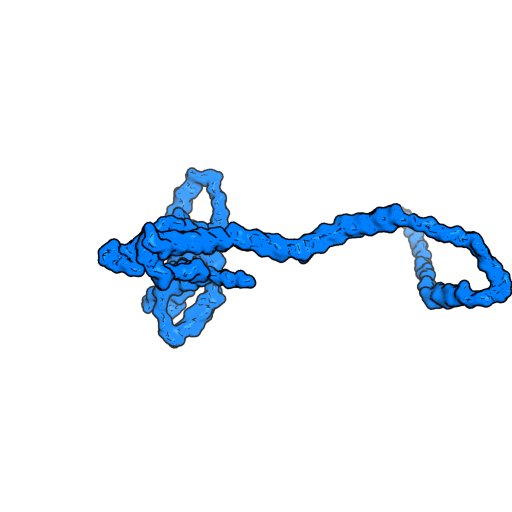19.682 9.492 1.00 81.69 109 SER A C 1
ATOM 852 O O . SER A 1 109 ? 1.061 -19.197 9.387 1.00 81.69 109 SER A O 1
ATOM 854 N N . ALA A 1 110 ? 3.089 -19.190 10.344 1.00 83.75 110 ALA A N 1
ATOM 855 C CA . ALA A 1 110 ? 2.889 -17.970 11.127 1.00 83.75 110 ALA A CA 1
ATOM 856 C C . ALA A 1 110 ? 3.326 -16.702 10.367 1.00 83.75 110 ALA A C 1
ATOM 858 O O . ALA A 1 110 ? 2.983 -15.594 10.782 1.00 83.75 110 ALA A O 1
ATOM 859 N N . VAL A 1 111 ? 4.062 -16.842 9.256 1.00 84.81 111 VAL A N 1
ATOM 860 C CA . VAL A 1 111 ? 4.527 -15.712 8.443 1.00 84.81 111 VAL A CA 1
ATOM 861 C C . VAL A 1 111 ? 3.606 -15.526 7.241 1.00 84.81 111 VAL A C 1
ATOM 8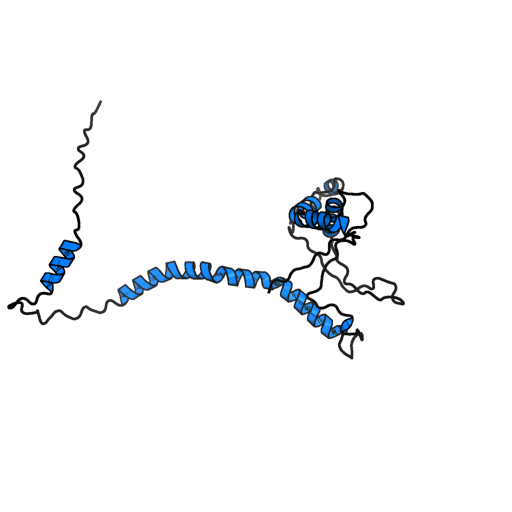63 O O . VAL A 1 111 ? 3.526 -16.385 6.362 1.00 84.81 111 VAL A O 1
ATOM 866 N N . ARG A 1 112 ? 2.928 -14.375 7.178 1.00 83.31 112 ARG A N 1
ATOM 867 C CA . ARG A 1 112 ? 2.067 -14.015 6.043 1.00 83.31 112 ARG A CA 1
ATOM 868 C C . ARG A 1 112 ? 2.862 -13.997 4.721 1.00 83.31 112 ARG A C 1
ATOM 870 O O . ARG A 1 112 ? 3.992 -13.502 4.711 1.00 83.31 112 ARG A O 1
ATOM 877 N N . PRO A 1 113 ? 2.301 -14.486 3.597 1.00 81.19 113 PRO A N 1
ATOM 878 C CA . PRO A 1 113 ? 2.907 -14.318 2.277 1.00 81.19 113 PRO A CA 1
ATOM 879 C C . PRO A 1 113 ? 3.143 -12.833 1.950 1.00 81.19 113 PRO A C 1
ATOM 881 O O . PRO A 1 113 ? 2.275 -12.014 2.258 1.00 81.19 113 PRO A O 1
ATOM 884 N N . PRO A 1 114 ? 4.251 -12.454 1.286 1.00 73.50 114 PRO A N 1
ATOM 885 C CA . PRO A 1 114 ? 4.590 -11.045 1.059 1.00 73.50 114 PRO A CA 1
ATOM 886 C C . PRO A 1 114 ? 3.548 -10.291 0.213 1.00 73.50 114 PRO A C 1
ATOM 888 O O . PRO A 1 114 ? 3.337 -9.107 0.442 1.00 73.50 114 PRO A O 1
ATOM 891 N N . GLY A 1 115 ? 2.831 -10.981 -0.685 1.00 71.75 115 GLY A N 1
ATOM 892 C CA . GLY A 1 115 ? 1.702 -10.420 -1.445 1.00 71.75 115 GLY A CA 1
ATOM 893 C C . GLY A 1 115 ? 0.430 -10.150 -0.623 1.00 71.75 115 GLY A C 1
ATOM 894 O O . GLY A 1 115 ? -0.521 -9.601 -1.155 1.00 71.75 115 GLY A O 1
ATOM 895 N N . THR A 1 116 ? 0.399 -10.520 0.664 1.00 79.25 116 THR A N 1
ATOM 896 C CA . THR A 1 116 ? -0.718 -10.253 1.601 1.00 79.25 116 THR A CA 1
ATOM 897 C C . THR A 1 116 ? -0.372 -9.177 2.638 1.00 79.25 116 THR A C 1
ATOM 899 O O . THR A 1 116 ? -1.019 -9.065 3.682 1.00 79.25 116 THR A O 1
ATOM 902 N N . LEU A 1 117 ? 0.682 -8.391 2.386 1.00 80.06 117 LEU A N 1
ATOM 903 C CA . LEU A 1 117 ? 1.021 -7.240 3.215 1.00 80.06 117 LEU A CA 1
ATOM 904 C C . LEU A 1 117 ? 0.067 -6.076 2.908 1.00 80.06 117 LEU A C 1
ATOM 906 O O . LEU A 1 117 ? 0.260 -5.341 1.943 1.00 80.06 117 LEU A O 1
ATOM 910 N N . HIS A 1 118 ? -0.921 -5.885 3.775 1.00 81.38 118 HIS A N 1
ATOM 911 C CA . HIS A 1 118 ? -1.788 -4.708 3.796 1.00 81.38 118 HIS A CA 1
ATOM 912 C C . HIS A 1 118 ? -1.462 -3.788 4.978 1.00 81.38 118 HIS A C 1
ATOM 914 O O . HIS A 1 118 ? -0.839 -4.196 5.963 1.00 81.38 118 HIS A O 1
ATOM 920 N N . LEU A 1 119 ? -1.941 -2.548 4.892 1.00 80.00 119 LEU A N 1
ATOM 921 C CA . LEU A 1 119 ? -2.022 -1.629 6.019 1.00 80.00 119 LEU A CA 1
ATOM 922 C C . LEU A 1 119 ? -3.499 -1.386 6.332 1.00 80.00 119 LEU A C 1
ATOM 924 O O . LEU A 1 119 ? -4.211 -0.748 5.561 1.00 80.00 119 LEU A O 1
ATOM 928 N N . THR A 1 120 ? -3.946 -1.907 7.468 1.00 80.25 120 THR A N 1
ATOM 929 C CA . THR A 1 120 ? -5.298 -1.700 7.986 1.00 80.25 120 THR A CA 1
ATOM 930 C C . THR A 1 120 ? -5.505 -0.229 8.349 1.00 80.25 120 THR A C 1
ATOM 932 O O . THR A 1 120 ? -4.754 0.310 9.165 1.00 80.25 120 THR A O 1
ATOM 935 N N . LEU A 1 121 ? -6.521 0.418 7.767 1.00 79.12 121 LEU A N 1
ATOM 936 C CA . LEU A 1 121 ? -6.859 1.818 8.061 1.00 79.12 121 LEU A CA 1
ATOM 937 C C . LEU A 1 121 ? -7.961 1.962 9.139 1.00 79.12 121 LEU A C 1
ATOM 939 O O . LEU A 1 121 ? -8.240 3.083 9.555 1.00 79.12 121 LEU A O 1
ATOM 943 N N . GLY A 1 122 ? -8.533 0.849 9.635 1.00 68.00 122 GLY A N 1
ATOM 944 C CA . GLY A 1 122 ? -9.422 0.781 10.816 1.00 68.00 122 GLY A CA 1
ATOM 945 C C . GLY A 1 122 ? -10.011 -0.639 11.078 1.00 68.00 122 GLY A C 1
ATOM 946 O O . GLY A 1 122 ? -9.525 -1.558 10.450 1.00 68.00 122 GLY A O 1
ATOM 947 N N . VAL A 1 123 ? -11.070 -0.841 11.894 1.00 74.19 123 VAL A N 1
ATOM 948 C CA . VAL A 1 123 ? -11.837 -2.117 12.123 1.00 74.19 123 VAL A CA 1
ATOM 949 C C . VAL A 1 123 ? -13.397 -1.931 12.085 1.00 74.19 123 VAL A C 1
ATOM 951 O O . VAL A 1 123 ? -13.890 -1.243 12.970 1.00 74.19 123 VAL A O 1
ATOM 954 N N . MET A 1 124 ? -14.195 -2.503 11.138 1.00 70.00 124 MET A N 1
ATOM 955 C CA . MET A 1 124 ? -15.668 -2.277 10.982 1.00 70.00 124 MET A CA 1
ATOM 956 C C . MET A 1 124 ? -16.550 -3.498 11.209 1.00 70.00 124 MET A C 1
ATOM 958 O O . MET A 1 124 ? -16.251 -4.600 10.762 1.00 70.00 124 MET A O 1
ATOM 962 N N . THR A 1 125 ? -17.716 -3.254 11.814 1.00 78.00 125 THR A N 1
ATOM 963 C CA . THR A 1 125 ? -18.789 -4.245 11.949 1.00 78.00 125 THR A CA 1
ATOM 964 C C . THR A 1 125 ? -19.911 -3.945 10.957 1.00 78.00 125 THR A C 1
ATOM 966 O O . THR A 1 125 ? -20.622 -2.954 11.090 1.00 78.00 125 THR A O 1
ATOM 969 N N . LEU A 1 126 ? -20.101 -4.821 9.969 1.00 76.81 126 LEU A N 1
ATOM 970 C CA . LEU A 1 126 ? -21.213 -4.739 9.022 1.00 76.81 126 LEU A CA 1
ATOM 971 C C . LEU A 1 126 ? -22.287 -5.768 9.376 1.00 76.81 126 LEU A C 1
ATOM 973 O O . LEU A 1 126 ? -21.989 -6.945 9.564 1.00 76.81 126 LEU A O 1
ATOM 977 N N . LYS A 1 127 ? -23.544 -5.322 9.426 1.00 82.62 127 LYS A N 1
ATOM 978 C CA . LYS A 1 127 ? -24.720 -6.203 9.360 1.00 82.62 127 LYS A CA 1
ATOM 979 C C . LYS A 1 127 ? -25.100 -6.381 7.888 1.00 82.62 127 LYS A C 1
ATOM 981 O O . LYS A 1 127 ? -24.899 -5.456 7.100 1.00 82.62 127 LYS A O 1
ATOM 986 N N . ASP A 1 128 ? -25.700 -7.513 7.523 1.00 78.44 128 ASP A N 1
ATOM 987 C CA . ASP A 1 128 ? -26.087 -7.807 6.129 1.00 78.44 128 ASP A CA 1
ATOM 988 C C . ASP A 1 128 ? -26.966 -6.703 5.506 1.00 78.44 128 ASP A C 1
ATOM 990 O O . ASP A 1 128 ? -26.815 -6.354 4.336 1.00 78.44 128 ASP A O 1
ATOM 994 N N . GLU A 1 129 ? -27.822 -6.087 6.325 1.00 76.56 129 GLU A N 1
ATOM 995 C CA . GLU A 1 129 ? -28.710 -4.970 5.974 1.00 76.56 129 GLU A CA 1
ATOM 996 C C . GLU A 1 129 ? -27.953 -3.715 5.493 1.00 76.56 129 GLU A C 1
ATOM 998 O O . GLU A 1 129 ? -28.411 -3.031 4.579 1.00 76.56 129 GLU A O 1
ATOM 1003 N N . VAL A 1 130 ? -26.778 -3.425 6.070 1.00 77.38 130 VAL A N 1
ATOM 1004 C CA . VAL A 1 130 ? -25.962 -2.232 5.758 1.00 77.38 130 VAL A CA 1
ATOM 1005 C C . VAL A 1 130 ? -24.781 -2.528 4.828 1.00 77.38 130 VAL A C 1
ATOM 1007 O O . VAL A 1 130 ? -24.160 -1.598 4.313 1.00 77.38 130 VAL A O 1
ATOM 1010 N N . LEU A 1 131 ? -24.486 -3.802 4.542 1.00 82.56 131 LEU A N 1
ATOM 1011 C CA . LEU A 1 131 ? -23.383 -4.216 3.665 1.00 82.56 131 LEU A CA 1
ATOM 1012 C C . LEU A 1 131 ? -23.468 -3.563 2.275 1.00 82.56 131 LEU A C 1
ATOM 1014 O O . LEU A 1 131 ? -22.481 -3.019 1.778 1.00 82.56 131 LEU A O 1
ATOM 1018 N N . HIS A 1 132 ? -24.652 -3.561 1.656 1.00 82.00 132 HIS A N 1
ATOM 1019 C CA . HIS A 1 132 ? -24.855 -2.930 0.346 1.00 82.00 132 HIS A CA 1
ATOM 1020 C C . HIS A 1 132 ? -24.621 -1.414 0.372 1.00 82.00 132 HIS A C 1
ATOM 1022 O O . HIS A 1 132 ? -24.083 -0.860 -0.590 1.00 82.00 132 HIS A O 1
ATOM 1028 N N . GLN A 1 133 ? -24.981 -0.751 1.473 1.00 79.94 133 GLN A N 1
ATOM 1029 C CA . GLN A 1 133 ? -24.765 0.679 1.656 1.00 79.94 133 GLN A CA 1
ATOM 1030 C C . GLN A 1 133 ? -23.275 0.990 1.844 1.00 79.94 133 GLN A C 1
ATOM 1032 O O . GLN A 1 133 ? -22.742 1.825 1.116 1.00 79.94 133 GLN A O 1
ATOM 1037 N N . ALA A 1 134 ? -22.580 0.262 2.722 1.00 80.44 134 ALA A N 1
ATOM 1038 C CA . ALA A 1 134 ? -21.134 0.385 2.913 1.00 80.44 134 ALA A CA 1
ATOM 1039 C C . ALA A 1 134 ? -20.352 0.150 1.609 1.00 80.44 134 ALA A C 1
ATOM 1041 O O . ALA A 1 134 ? -19.491 0.954 1.254 1.00 80.44 134 ALA A O 1
ATOM 1042 N N . VAL A 1 135 ? -20.697 -0.885 0.833 1.00 85.56 135 VAL A N 1
ATOM 1043 C CA . VAL A 1 135 ? -20.091 -1.134 -0.488 1.00 85.56 135 VAL A CA 1
ATOM 1044 C C . VAL A 1 135 ? -20.369 0.014 -1.466 1.00 85.56 135 VAL A C 1
ATOM 1046 O O . VAL A 1 135 ? -19.486 0.372 -2.247 1.00 85.56 135 VAL A O 1
ATOM 1049 N N . SER A 1 136 ? -21.560 0.620 -1.433 1.00 84.12 136 SER A N 1
ATOM 1050 C CA . SER A 1 136 ? -21.874 1.798 -2.254 1.00 84.12 136 SER A CA 1
ATOM 1051 C C . SER A 1 136 ? -21.032 3.014 -1.853 1.00 84.12 136 SER A C 1
ATOM 1053 O O . SER A 1 136 ? -20.465 3.672 -2.726 1.00 84.12 136 SER A O 1
ATOM 1055 N N . THR A 1 137 ? -20.896 3.285 -0.552 1.00 82.62 137 THR A N 1
ATOM 1056 C CA . THR A 1 137 ? -20.078 4.388 -0.025 1.00 82.62 137 THR A CA 1
ATOM 1057 C C . THR A 1 137 ? -18.601 4.200 -0.368 1.00 82.62 137 THR A C 1
ATOM 1059 O O . THR A 1 137 ? -17.992 5.102 -0.937 1.00 82.62 137 THR A O 1
ATOM 1062 N N . LEU A 1 138 ? -18.038 3.010 -0.130 1.00 82.81 138 LEU A N 1
ATOM 1063 C CA . LEU A 1 138 ? -16.635 2.701 -0.438 1.00 82.81 138 LEU A CA 1
ATOM 1064 C C . LEU A 1 138 ? -16.327 2.771 -1.943 1.00 82.81 138 LEU A C 1
ATOM 1066 O O . LEU A 1 138 ? -15.246 3.214 -2.321 1.00 82.81 138 LEU A O 1
ATOM 1070 N N . ARG A 1 139 ? -17.274 2.403 -2.819 1.00 86.38 139 ARG A N 1
ATOM 1071 C CA . ARG A 1 139 ? -17.131 2.573 -4.281 1.00 86.38 139 ARG A CA 1
ATOM 1072 C C . ARG A 1 139 ? -17.225 4.031 -4.737 1.00 86.38 139 ARG A C 1
ATOM 1074 O O . ARG A 1 139 ? -16.642 4.373 -5.762 1.00 86.38 139 ARG A O 1
ATOM 1081 N N . GLY A 1 140 ? -17.966 4.871 -4.013 1.00 83.38 140 GLY A N 1
ATOM 1082 C CA . GLY A 1 140 ? -18.043 6.315 -4.257 1.00 83.38 140 GLY A CA 1
ATOM 1083 C C . GLY A 1 140 ? -16.879 7.113 -3.655 1.00 83.38 140 GLY A C 1
ATOM 1084 O O . GLY A 1 140 ? -16.662 8.262 -4.040 1.00 83.38 140 GLY A O 1
ATOM 1085 N N . LEU A 1 141 ? -16.123 6.521 -2.725 1.00 82.81 141 LEU A N 1
ATOM 1086 C CA . LEU A 1 141 ? -15.058 7.188 -1.985 1.00 82.81 141 LEU A CA 1
ATOM 1087 C C . LEU A 1 141 ? -13.831 7.463 -2.873 1.00 82.81 141 LEU A C 1
ATOM 1089 O O . LEU A 1 141 ? -13.046 6.574 -3.205 1.00 82.81 141 LEU A O 1
ATOM 1093 N N . SER A 1 142 ? -13.604 8.734 -3.205 1.00 82.94 142 SER A N 1
ATOM 1094 C CA . SER A 1 142 ? -12.370 9.158 -3.869 1.00 82.94 142 SER A CA 1
ATOM 1095 C C . SER A 1 142 ? -11.223 9.258 -2.860 1.00 82.94 142 SER A C 1
ATOM 1097 O O . SER A 1 142 ? -11.041 10.293 -2.219 1.00 82.94 142 SER A O 1
ATOM 1099 N N . LEU A 1 143 ? -10.399 8.208 -2.765 1.00 81.88 143 LEU A N 1
ATOM 1100 C CA . LEU A 1 143 ? -9.184 8.197 -1.929 1.00 81.88 143 LEU A CA 1
ATOM 1101 C C . LEU A 1 143 ? -8.268 9.404 -2.211 1.00 81.88 143 LEU A C 1
ATOM 1103 O O . LEU A 1 143 ? -7.641 9.932 -1.301 1.00 81.88 143 LEU A O 1
ATOM 1107 N N . LYS A 1 144 ? -8.225 9.890 -3.459 1.00 81.38 144 LYS A N 1
ATOM 1108 C CA . LYS A 1 144 ? -7.464 11.098 -3.822 1.00 81.38 144 LYS A CA 1
ATOM 1109 C C . LYS A 1 144 ? -8.043 12.359 -3.179 1.00 81.38 144 LYS A C 1
ATOM 1111 O O . LYS A 1 144 ? -7.279 13.171 -2.678 1.00 81.38 144 LYS A O 1
ATOM 1116 N N . ALA A 1 145 ? -9.368 12.513 -3.163 1.00 82.81 145 ALA A N 1
ATOM 1117 C CA . ALA A 1 145 ? -10.010 13.660 -2.520 1.00 82.81 145 ALA A CA 1
ATOM 1118 C C . ALA A 1 145 ? -9.794 13.640 -0.999 1.00 82.81 145 ALA A C 1
ATOM 1120 O O . ALA A 1 145 ? -9.408 14.657 -0.432 1.00 82.81 145 ALA A O 1
ATOM 1121 N N . VAL A 1 146 ? -9.943 12.468 -0.368 1.00 82.44 146 VAL A N 1
ATOM 1122 C CA . VAL A 1 146 ? -9.673 12.288 1.070 1.00 82.44 146 VAL A CA 1
ATOM 1123 C C . VAL A 1 146 ? -8.198 12.568 1.397 1.00 82.44 146 VAL A C 1
ATOM 1125 O O . VAL A 1 146 ? -7.907 13.174 2.422 1.00 82.44 146 VAL A O 1
ATOM 1128 N N . LEU A 1 147 ? -7.247 12.197 0.531 1.00 82.12 147 LEU A N 1
ATOM 1129 C CA . LEU A 1 147 ? -5.825 12.485 0.759 1.00 82.12 147 LEU A CA 1
ATOM 1130 C C . LEU A 1 147 ? -5.480 13.978 0.615 1.00 82.12 147 LEU A C 1
ATOM 1132 O O . LEU A 1 147 ? -4.702 14.494 1.415 1.00 82.12 147 LEU A O 1
ATOM 1136 N N . GLU A 1 148 ? -6.065 14.683 -0.358 1.00 83.75 148 GLU A N 1
ATOM 1137 C CA . GLU A 1 148 ? -5.882 16.137 -0.499 1.00 83.75 148 GLU A CA 1
ATOM 1138 C C . GLU A 1 148 ? -6.543 16.913 0.651 1.00 83.75 148 GLU A C 1
ATOM 1140 O O . GLU A 1 148 ? -5.964 17.870 1.164 1.00 83.75 148 GLU A O 1
ATOM 1145 N N . GLU A 1 149 ? -7.707 16.473 1.137 1.00 82.81 149 GLU A N 1
ATOM 1146 C CA . GLU A 1 149 ? -8.319 17.039 2.345 1.00 82.81 149 GLU A CA 1
ATOM 1147 C C . GLU A 1 149 ? -7.461 16.741 3.598 1.00 82.81 149 GLU A C 1
ATOM 1149 O O . GLU A 1 149 ? -7.282 17.622 4.435 1.00 82.81 149 GLU A O 1
ATOM 1154 N N . ALA A 1 150 ? -6.809 15.569 3.689 1.00 81.19 150 ALA A N 1
ATOM 1155 C CA . ALA A 1 150 ? -5.938 15.200 4.820 1.00 81.19 150 ALA A CA 1
ATOM 1156 C C . ALA A 1 150 ? -4.633 16.016 4.858 1.00 81.19 150 ALA A C 1
ATOM 1158 O O . ALA A 1 150 ? -3.931 16.052 5.877 1.00 81.19 150 ALA A O 1
ATOM 1159 N N . ARG A 1 151 ? -4.307 16.637 3.719 1.00 78.69 151 ARG A N 1
ATOM 1160 C CA . ARG A 1 151 ? -3.178 17.538 3.495 1.00 78.69 151 ARG A CA 1
ATOM 1161 C C . ARG A 1 151 ? -3.525 19.001 3.774 1.00 78.69 151 ARG A C 1
ATOM 1163 O O . ARG A 1 151 ? -2.609 19.810 3.925 1.00 78.69 151 ARG A O 1
ATOM 1170 N N . ALA A 1 152 ? -4.810 19.358 3.828 1.00 76.88 152 ALA A N 1
ATOM 1171 C CA . ALA A 1 152 ? -5.221 20.713 4.164 1.00 76.88 152 ALA A CA 1
ATOM 1172 C C . ALA A 1 152 ? -4.692 21.064 5.569 1.00 76.88 152 ALA A C 1
ATOM 1174 O O . ALA A 1 152 ? -4.926 20.306 6.514 1.00 76.88 152 ALA A O 1
ATOM 1175 N N . PRO A 1 153 ? -3.953 22.177 5.737 1.00 61.91 153 PRO A N 1
ATOM 1176 C CA . PRO A 1 153 ? -3.326 22.489 7.012 1.00 61.91 153 PRO A CA 1
ATOM 1177 C C . PRO A 1 153 ? -4.398 22.756 8.068 1.00 61.91 153 PRO A C 1
ATOM 1179 O O . PRO A 1 153 ? -5.181 23.703 7.954 1.00 61.91 153 PRO A O 1
ATOM 1182 N N . THR A 1 154 ? -4.408 21.947 9.128 1.00 60.78 154 THR A N 1
ATOM 1183 C CA . THR A 1 154 ? -5.239 22.205 10.307 1.00 60.78 154 THR A CA 1
ATOM 1184 C C . THR A 1 154 ? -4.898 23.593 10.853 1.00 60.78 154 THR A C 1
ATOM 1186 O O . THR A 1 154 ? -3.728 23.977 10.878 1.00 60.78 154 THR A O 1
ATOM 1189 N N . ALA A 1 155 ? -5.891 24.349 11.334 1.00 53.78 155 ALA A N 1
ATOM 1190 C CA . ALA A 1 155 ? -5.721 25.750 11.752 1.00 53.78 155 ALA A CA 1
ATOM 1191 C C . ALA A 1 155 ? -4.585 25.993 12.778 1.00 53.78 155 ALA A C 1
ATOM 1193 O O . ALA A 1 155 ? -4.066 27.101 12.878 1.00 53.78 155 ALA A O 1
ATOM 1194 N N . THR A 1 156 ? -4.175 24.957 13.515 1.00 52.84 156 THR A N 1
ATOM 1195 C CA . THR A 1 156 ? -3.053 24.965 14.466 1.00 52.84 156 THR A CA 1
ATOM 1196 C C . THR A 1 156 ? -1.668 24.918 13.798 1.00 52.84 156 THR A C 1
ATOM 1198 O O . THR A 1 156 ? -0.717 25.478 14.336 1.00 52.84 156 THR A O 1
ATOM 1201 N N . GLU A 1 157 ? -1.525 24.282 12.630 1.00 51.59 157 GLU A N 1
ATOM 1202 C CA . GLU A 1 157 ? -0.233 24.099 11.941 1.00 51.59 157 GLU A CA 1
ATOM 1203 C C . GLU A 1 157 ? 0.184 25.343 11.137 1.00 51.59 157 GLU A C 1
ATOM 1205 O O . GLU A 1 157 ? 1.375 25.636 11.011 1.00 51.59 157 GLU A O 1
ATOM 1210 N N . ALA A 1 158 ? -0.785 26.142 10.675 1.00 48.34 158 ALA A N 1
ATOM 1211 C CA . ALA A 1 158 ? -0.548 27.386 9.934 1.00 48.34 158 ALA A CA 1
ATOM 1212 C C . ALA A 1 158 ? 0.324 28.414 10.692 1.00 48.34 158 ALA A C 1
ATOM 1214 O O . ALA A 1 158 ? 0.997 29.230 10.063 1.00 48.34 158 ALA A O 1
ATOM 1215 N N . ALA A 1 159 ? 0.364 28.356 12.028 1.00 47.41 159 ALA A N 1
ATOM 1216 C CA . ALA A 1 159 ? 1.181 29.245 12.857 1.00 47.41 159 ALA A CA 1
ATOM 1217 C C . ALA A 1 159 ? 2.696 28.938 12.813 1.00 47.41 159 ALA A C 1
ATOM 1219 O O . ALA A 1 159 ? 3.500 29.805 13.150 1.00 47.41 159 ALA A O 1
ATOM 1220 N N . VAL A 1 160 ? 3.101 27.731 12.396 1.00 51.03 160 VAL A N 1
ATOM 1221 C CA . VAL A 1 160 ? 4.510 27.272 12.426 1.00 51.03 160 VAL A CA 1
ATOM 1222 C C . VAL A 1 160 ? 5.222 27.477 11.076 1.00 51.03 160 VAL A C 1
ATOM 1224 O O . VAL A 1 160 ? 6.450 27.488 11.001 1.00 51.03 160 VAL A O 1
ATOM 1227 N N . VAL A 1 161 ? 4.469 27.708 9.995 1.00 50.03 161 VAL A N 1
ATOM 1228 C CA . VAL A 1 161 ? 4.973 27.736 8.604 1.00 50.03 161 VAL A CA 1
ATOM 1229 C C . VAL A 1 161 ? 5.884 28.940 8.288 1.00 50.03 161 VAL A C 1
ATOM 1231 O O . V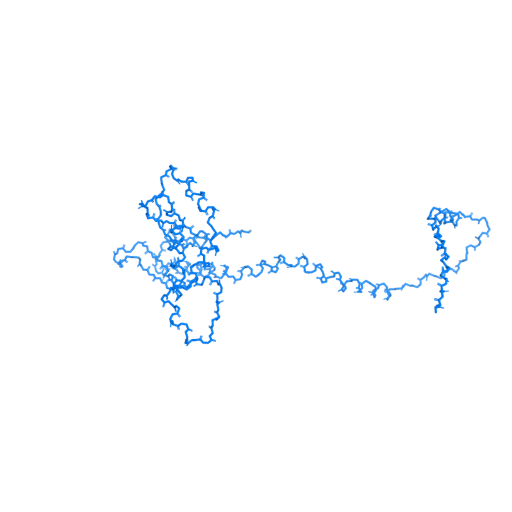AL A 1 161 ? 6.618 28.916 7.304 1.00 50.03 161 VAL A O 1
ATOM 1234 N N . LEU A 1 162 ? 5.941 29.965 9.145 1.00 46.97 162 LEU A N 1
ATOM 1235 C CA . LEU A 1 162 ? 6.774 31.167 8.952 1.00 46.97 162 LEU A CA 1
ATOM 1236 C C . LEU A 1 162 ? 8.301 30.948 9.112 1.00 46.97 162 LEU A C 1
ATOM 1238 O O . LEU A 1 162 ? 9.051 31.923 9.107 1.00 46.97 162 LEU A O 1
ATOM 1242 N N . GLY A 1 163 ? 8.779 29.704 9.267 1.00 44.88 163 GLY A N 1
ATOM 1243 C CA . GLY A 1 163 ? 10.152 29.406 9.708 1.00 44.88 163 GLY A CA 1
ATOM 1244 C C . GLY A 1 163 ? 10.985 28.405 8.893 1.00 44.88 163 GLY A C 1
ATOM 1245 O O . GLY A 1 163 ? 12.060 28.035 9.361 1.00 44.88 163 GLY A O 1
ATOM 1246 N N . SER A 1 164 ? 10.555 27.918 7.720 1.00 38.00 164 SER A N 1
ATOM 1247 C CA . SER A 1 164 ? 11.382 26.990 6.915 1.00 38.00 164 SER A CA 1
ATOM 1248 C C . SER A 1 164 ? 11.274 27.213 5.399 1.00 38.00 164 SER A C 1
ATOM 1250 O O . SER A 1 164 ? 10.172 27.187 4.858 1.00 38.00 164 SER A O 1
ATOM 1252 N N . PRO A 1 165 ? 12.401 27.401 4.678 1.00 42.38 165 PRO A N 1
ATOM 1253 C CA . PRO A 1 165 ? 12.403 27.930 3.311 1.00 42.38 165 PRO A CA 1
ATOM 1254 C C . PRO A 1 165 ? 12.269 26.860 2.212 1.00 42.38 165 PRO A C 1
ATOM 1256 O O . PRO A 1 165 ? 12.713 27.093 1.091 1.00 42.38 165 PRO A O 1
ATOM 1259 N N . ASN A 1 166 ? 11.721 25.675 2.505 1.00 39.12 166 ASN A N 1
ATOM 1260 C CA . ASN A 1 166 ? 11.641 24.606 1.507 1.00 39.12 166 ASN A CA 1
ATOM 1261 C C . ASN A 1 166 ? 10.392 23.716 1.676 1.00 39.12 166 ASN A C 1
ATOM 1263 O O . ASN A 1 166 ? 10.479 22.630 2.251 1.00 39.12 166 ASN A O 1
ATOM 1267 N N . PRO A 1 167 ? 9.218 24.137 1.167 1.00 46.38 167 PRO A N 1
ATOM 1268 C CA . PRO A 1 167 ? 8.056 23.270 1.022 1.00 46.38 167 PRO A CA 1
ATOM 1269 C C . PRO A 1 167 ? 8.249 22.358 -0.201 1.00 46.38 167 PRO A C 1
ATOM 1271 O O . PRO A 1 167 ? 7.496 22.424 -1.174 1.00 46.38 167 PRO A O 1
ATOM 1274 N N . SER A 1 168 ? 9.271 21.497 -0.164 1.00 46.56 168 SER A N 1
ATOM 1275 C CA . SER A 1 168 ? 9.387 20.370 -1.090 1.00 46.56 168 SER A CA 1
ATOM 1276 C C . SER A 1 168 ? 8.308 19.354 -0.722 1.00 46.56 168 SER A C 1
ATOM 1278 O O . SER A 1 168 ? 8.544 18.399 0.015 1.00 46.56 168 SER A O 1
ATOM 1280 N N . LEU A 1 169 ? 7.095 19.643 -1.191 1.00 45.78 169 LEU A N 1
ATOM 1281 C CA . LEU A 1 169 ? 5.916 18.800 -1.090 1.00 45.78 169 LEU A CA 1
ATOM 1282 C C . LEU A 1 169 ? 6.209 17.473 -1.793 1.00 45.78 169 LEU A C 1
ATOM 1284 O O . LEU A 1 169 ? 5.949 17.342 -2.989 1.00 45.78 169 LEU A O 1
ATOM 1288 N N . ASP A 1 170 ? 6.702 16.479 -1.054 1.00 48.12 170 ASP A N 1
ATOM 1289 C CA . ASP A 1 170 ? 6.545 15.089 -1.468 1.00 48.12 170 ASP A CA 1
ATOM 1290 C C . ASP A 1 170 ? 5.037 14.861 -1.604 1.00 48.12 170 ASP A C 1
ATOM 1292 O O . ASP A 1 170 ? 4.270 14.920 -0.639 1.00 48.12 170 ASP A O 1
ATOM 1296 N N . GLN A 1 171 ? 4.563 14.749 -2.846 1.00 56.91 171 GLN A N 1
ATOM 1297 C CA . GLN A 1 171 ? 3.127 14.707 -3.131 1.00 56.91 171 GLN A CA 1
ATOM 1298 C C . GLN A 1 171 ? 2.500 13.354 -2.790 1.00 56.91 171 GLN A C 1
ATOM 1300 O O . GLN A 1 171 ? 1.284 13.217 -2.861 1.00 56.91 171 GLN A O 1
ATOM 1305 N N . ASN A 1 172 ? 3.325 12.383 -2.408 1.00 65.56 172 ASN A N 1
ATOM 1306 C CA . ASN A 1 172 ? 2.948 11.002 -2.199 1.00 65.56 172 ASN A CA 1
ATOM 1307 C C . ASN A 1 172 ? 2.987 10.641 -0.707 1.00 65.56 172 ASN A C 1
ATOM 1309 O O . ASN A 1 172 ? 3.872 11.085 0.022 1.00 65.56 172 ASN A O 1
ATOM 1313 N N . LEU A 1 173 ? 2.052 9.799 -0.267 1.00 74.38 173 LEU A N 1
ATOM 1314 C CA . LEU A 1 173 ? 1.996 9.305 1.107 1.00 74.38 173 LEU A CA 1
ATOM 1315 C C . LEU A 1 173 ? 3.175 8.349 1.363 1.00 74.38 173 LEU A C 1
ATOM 1317 O O . LEU A 1 173 ? 3.141 7.188 0.957 1.00 74.38 173 LEU A O 1
ATOM 1321 N N . GLN A 1 174 ? 4.232 8.835 2.018 1.00 77.44 174 GLN A N 1
ATOM 1322 C CA . GLN A 1 174 ? 5.407 8.027 2.351 1.00 77.44 174 GLN A CA 1
ATOM 1323 C C . GLN A 1 174 ? 5.297 7.460 3.771 1.00 77.44 174 GLN A C 1
ATOM 1325 O O . GLN A 1 174 ? 5.317 8.197 4.752 1.00 77.44 174 GLN A O 1
ATOM 1330 N N . VAL A 1 175 ? 5.247 6.132 3.876 1.00 80.56 175 VAL A N 1
ATOM 1331 C CA . VAL A 1 175 ? 5.233 5.398 5.150 1.00 80.56 175 VAL A CA 1
ATOM 1332 C C . VAL A 1 175 ? 6.481 4.523 5.223 1.00 80.56 175 VAL A C 1
ATOM 1334 O O . VAL A 1 175 ? 6.758 3.758 4.300 1.00 80.56 175 VAL A O 1
ATOM 1337 N N . THR A 1 176 ? 7.240 4.617 6.317 1.00 82.75 176 THR A N 1
ATOM 1338 C CA . THR A 1 176 ? 8.437 3.787 6.530 1.00 82.75 176 THR A CA 1
ATOM 1339 C C . THR A 1 176 ? 8.148 2.703 7.560 1.00 82.75 176 THR A C 1
ATOM 1341 O O . THR A 1 176 ? 7.917 3.007 8.725 1.00 82.75 176 THR A O 1
ATOM 1344 N N . LEU A 1 177 ? 8.202 1.430 7.172 1.00 82.12 177 LEU A N 1
ATOM 1345 C CA . LEU A 1 177 ? 8.128 0.318 8.124 1.00 82.12 177 LEU A CA 1
ATOM 1346 C C . LEU A 1 177 ? 9.491 0.156 8.811 1.00 82.12 177 LEU A C 1
ATOM 1348 O O . LEU A 1 177 ? 10.494 -0.070 8.130 1.00 82.12 177 LEU A O 1
ATOM 1352 N N . LYS A 1 178 ? 9.554 0.286 10.144 1.00 82.19 178 LYS A N 1
ATOM 1353 C CA . LYS A 1 178 ? 10.830 0.223 10.881 1.00 82.19 178 LYS A CA 1
ATOM 1354 C C . LYS A 1 178 ? 10.828 -0.841 11.971 1.00 82.19 178 LYS A C 1
ATOM 1356 O O . LYS A 1 178 ? 10.236 -0.666 13.031 1.00 82.19 178 LYS A O 1
ATOM 1361 N N . GLY A 1 179 ? 11.631 -1.880 11.752 1.00 81.44 179 GLY A N 1
ATOM 1362 C CA . GLY A 1 179 ? 11.829 -2.942 12.730 1.00 81.44 179 GLY A CA 1
ATOM 1363 C C . GLY A 1 179 ? 10.559 -3.757 12.956 1.00 81.44 179 GLY A C 1
ATOM 1364 O O . GLY A 1 179 ? 9.681 -3.821 12.098 1.00 81.44 179 GLY A O 1
ATOM 1365 N N . ILE A 1 180 ? 10.510 -4.425 14.102 1.00 84.75 180 ILE A N 1
ATOM 1366 C CA . ILE A 1 180 ? 9.504 -5.431 14.424 1.00 84.75 180 ILE A CA 1
ATOM 1367 C C . ILE A 1 180 ? 9.117 -5.263 15.888 1.00 84.75 180 ILE A C 1
ATOM 1369 O O . ILE A 1 180 ? 9.993 -5.194 16.753 1.00 84.75 180 ILE A O 1
ATOM 1373 N N . GLN A 1 181 ? 7.817 -5.203 16.161 1.00 85.12 181 GLN A N 1
ATOM 1374 C CA . GLN A 1 181 ? 7.274 -4.963 17.490 1.00 85.12 181 GLN A CA 1
ATOM 1375 C C . GLN A 1 181 ? 6.209 -6.017 17.843 1.00 85.12 181 GLN A C 1
ATOM 1377 O O . GLN A 1 181 ? 5.360 -6.343 17.007 1.00 85.12 181 GLN A O 1
ATOM 1382 N N . PRO A 1 182 ? 6.227 -6.570 19.070 1.00 87.38 182 PRO A N 1
ATOM 1383 C CA . PRO A 1 182 ? 5.132 -7.388 19.567 1.00 87.38 182 PRO A CA 1
ATOM 1384 C C . PRO A 1 182 ? 3.926 -6.497 19.910 1.00 87.38 182 PRO A C 1
ATOM 1386 O O . PRO A 1 182 ? 4.078 -5.463 20.561 1.00 87.38 182 PRO A O 1
ATOM 1389 N N . LEU A 1 183 ? 2.721 -6.899 19.499 1.00 84.38 183 LEU A N 1
ATOM 1390 C CA . LEU A 1 183 ? 1.478 -6.162 19.790 1.00 84.38 183 LEU A CA 1
ATOM 1391 C C . LEU A 1 183 ? 1.066 -6.249 21.273 1.00 84.38 183 LEU A C 1
ATOM 1393 O O . LEU A 1 183 ? 0.295 -5.436 21.771 1.00 84.38 183 LEU A O 1
ATOM 1397 N N . GLN A 1 184 ? 1.576 -7.256 21.977 1.00 88.38 184 GLN A N 1
ATOM 1398 C CA . GLN A 1 184 ? 1.279 -7.576 23.373 1.00 88.38 184 GLN A CA 1
ATOM 1399 C C . GLN A 1 184 ? 2.596 -7.743 24.151 1.00 88.38 184 GLN A C 1
ATOM 1401 O O . GLN A 1 184 ? 3.645 -7.939 23.531 1.00 88.38 184 GLN A O 1
ATOM 1406 N N . PRO A 1 185 ? 2.584 -7.721 25.498 1.00 86.50 185 PRO A N 1
ATOM 1407 C CA . PRO A 1 185 ? 3.777 -8.001 26.295 1.00 86.50 185 PRO A CA 1
ATOM 1408 C C . PRO A 1 185 ? 4.446 -9.330 25.886 1.00 86.50 185 PRO A C 1
ATOM 1410 O O . PRO A 1 185 ? 3.728 -10.290 25.587 1.00 86.50 185 PRO A O 1
ATOM 1413 N N . PRO A 1 186 ? 5.792 -9.441 25.905 1.00 79.56 186 PRO A N 1
ATOM 1414 C CA . PRO A 1 186 ? 6.508 -10.581 25.317 1.00 79.56 186 PRO A CA 1
ATOM 1415 C C . PRO A 1 186 ? 6.046 -11.967 25.792 1.00 79.56 186 PRO A C 1
ATOM 1417 O O . PRO A 1 186 ? 6.030 -12.904 25.004 1.00 79.56 186 PRO A O 1
ATOM 1420 N N . ALA A 1 187 ? 5.604 -12.089 27.048 1.00 80.62 187 ALA A N 1
ATOM 1421 C CA . ALA A 1 187 ? 5.118 -13.342 27.631 1.00 80.62 187 ALA A CA 1
ATOM 1422 C C . ALA A 1 187 ? 3.768 -13.842 27.070 1.00 80.62 187 ALA A C 1
ATOM 1424 O O . ALA A 1 187 ? 3.387 -14.979 27.335 1.00 80.62 187 ALA A O 1
ATOM 1425 N N . GLN A 1 188 ? 3.023 -13.007 26.337 1.00 84.50 188 GLN A N 1
ATOM 1426 C CA . GLN A 1 188 ? 1.706 -13.343 25.773 1.00 84.50 188 GLN A CA 1
ATOM 1427 C C . GLN A 1 188 ? 1.603 -13.064 24.266 1.00 84.50 188 GLN A C 1
ATOM 1429 O O . GLN A 1 188 ? 0.545 -13.286 23.681 1.00 84.50 188 GLN A O 1
ATOM 1434 N N . CYS A 1 189 ? 2.677 -12.578 23.636 1.00 80.38 189 CYS A N 1
ATOM 1435 C CA . CYS A 1 189 ? 2.651 -12.101 22.259 1.00 80.38 189 CYS A CA 1
ATOM 1436 C C . CYS A 1 189 ? 2.281 -13.197 21.251 1.00 80.38 189 CYS A C 1
ATOM 1438 O O . CYS A 1 189 ? 3.015 -14.168 21.069 1.00 80.38 189 CYS A O 1
ATOM 1440 N N . ARG A 1 190 ? 1.156 -12.993 20.554 1.00 84.62 190 ARG A N 1
ATOM 1441 C CA . ARG A 1 190 ? 0.727 -13.815 19.406 1.00 84.62 190 ARG A CA 1
ATOM 1442 C C . ARG A 1 190 ? 0.862 -13.113 18.058 1.00 84.62 190 ARG A C 1
ATOM 1444 O O . ARG A 1 190 ? 0.887 -13.782 17.033 1.00 84.62 190 ARG A O 1
ATOM 1451 N N . VAL A 1 191 ? 0.903 -11.781 18.056 1.00 86.81 191 VAL A N 1
ATOM 1452 C CA . VAL A 1 191 ? 0.927 -10.959 16.841 1.00 86.81 191 VAL A CA 1
ATOM 1453 C C . VAL A 1 191 ? 2.137 -10.043 16.880 1.00 86.81 191 VAL A C 1
ATOM 1455 O O . VAL A 1 191 ? 2.335 -9.272 17.820 1.00 86.81 191 VAL A O 1
ATOM 1458 N N . ILE A 1 192 ? 2.932 -10.140 15.824 1.00 87.44 192 ILE A N 1
ATOM 1459 C CA . ILE A 1 192 ? 4.152 -9.380 15.602 1.00 87.44 192 ILE A CA 1
ATOM 1460 C C . ILE A 1 192 ? 3.944 -8.571 14.319 1.00 87.44 192 ILE A C 1
ATOM 1462 O O . ILE A 1 192 ? 3.495 -9.123 13.315 1.00 87.44 192 ILE A O 1
ATOM 1466 N N . TYR A 1 193 ? 4.249 -7.275 14.350 1.00 87.50 193 TYR A N 1
ATOM 1467 C CA . TYR A 1 193 ? 4.036 -6.367 13.220 1.00 87.50 193 TYR A CA 1
ATOM 1468 C C . TYR A 1 193 ? 5.218 -5.408 13.041 1.00 87.50 193 TYR A C 1
ATOM 1470 O O . TYR A 1 193 ? 5.994 -5.177 13.969 1.00 87.50 193 TYR A O 1
ATOM 1478 N N . ALA A 1 194 ? 5.359 -4.847 11.841 1.00 87.00 194 ALA A N 1
ATOM 1479 C CA . ALA A 1 194 ? 6.291 -3.757 11.583 1.00 87.00 194 ALA A CA 1
ATOM 1480 C C . ALA A 1 194 ? 5.548 -2.423 11.781 1.00 87.00 194 ALA A C 1
ATOM 1482 O O . ALA A 1 194 ? 4.600 -2.158 11.037 1.00 87.00 194 ALA A O 1
ATOM 1483 N N . PRO A 1 195 ? 5.910 -1.588 12.772 1.00 84.25 195 PRO A N 1
ATOM 1484 C CA . PRO A 1 195 ? 5.198 -0.340 13.013 1.00 84.25 195 PRO A CA 1
ATOM 1485 C C . PRO A 1 195 ? 5.425 0.656 11.858 1.00 84.25 195 PRO A C 1
ATOM 1487 O O . PRO A 1 195 ? 6.576 0.863 11.447 1.00 84.25 195 PRO A O 1
ATOM 1490 N N . PRO A 1 196 ? 4.358 1.293 11.334 1.00 84.62 196 PRO A N 1
ATOM 1491 C CA . PRO A 1 196 ? 4.483 2.357 10.349 1.00 84.62 196 PRO A CA 1
ATOM 1492 C C . PRO A 1 196 ? 4.996 3.637 11.014 1.00 84.62 196 PRO A C 1
ATOM 1494 O O . PRO A 1 196 ? 4.397 4.159 11.953 1.00 84.62 196 PRO A O 1
ATOM 1497 N N . VAL A 1 197 ? 6.107 4.158 10.504 1.00 82.50 197 VAL A N 1
ATOM 1498 C CA . VAL A 1 197 ? 6.655 5.465 10.865 1.00 82.50 197 VAL A CA 1
ATOM 1499 C C . VAL A 1 197 ? 6.216 6.469 9.804 1.00 82.50 197 VAL A C 1
ATOM 1501 O O . VAL A 1 197 ? 6.654 6.402 8.654 1.00 82.50 197 VAL A O 1
ATOM 1504 N N . ASP A 1 198 ? 5.360 7.400 10.216 1.00 81.81 198 ASP A N 1
ATOM 1505 C CA . ASP A 1 198 ? 4.900 8.544 9.429 1.00 81.81 198 ASP A CA 1
ATOM 1506 C C . ASP A 1 198 ? 5.279 9.846 10.165 1.00 81.81 198 ASP A C 1
ATOM 1508 O O . ASP A 1 198 ? 4.608 10.220 11.131 1.00 81.81 198 ASP A O 1
ATOM 1512 N N . PRO A 1 199 ? 6.347 10.549 9.738 1.00 73.75 199 PRO A N 1
ATOM 1513 C CA . PRO A 1 199 ? 6.748 11.830 10.324 1.00 73.75 199 PRO A CA 1
ATOM 1514 C C . PRO A 1 199 ? 5.741 12.966 10.096 1.00 73.75 199 PRO A C 1
ATOM 1516 O O . PRO A 1 199 ? 5.800 13.975 10.793 1.00 73.75 199 PRO A O 1
ATOM 1519 N N . SER A 1 200 ? 4.854 12.831 9.106 1.00 76.00 200 SER A N 1
ATOM 1520 C CA . SER A 1 200 ? 3.901 13.871 8.702 1.00 76.00 200 SER A CA 1
ATOM 1521 C C . SER A 1 200 ? 2.548 13.769 9.412 1.00 76.00 200 SER A C 1
ATOM 1523 O O . SER A 1 200 ? 1.793 14.739 9.434 1.00 76.00 200 SER A O 1
ATOM 1525 N N . GLY A 1 201 ? 2.217 12.593 9.958 1.00 80.38 201 GLY A N 1
ATOM 1526 C CA . GLY A 1 201 ? 0.895 12.273 10.505 1.00 80.38 201 GLY A CA 1
ATOM 1527 C C . GLY A 1 201 ? -0.230 12.199 9.460 1.00 80.38 201 GLY A C 1
ATOM 1528 O O . GLY A 1 201 ? -1.396 12.046 9.837 1.00 80.38 201 GLY A O 1
ATOM 1529 N N . LEU A 1 202 ? 0.092 12.311 8.166 1.00 83.25 202 LEU A N 1
ATOM 1530 C CA . LEU A 1 202 ? -0.857 12.287 7.054 1.00 83.25 202 LEU A CA 1
ATOM 1531 C C . LEU A 1 202 ? -1.598 10.950 6.951 1.00 83.25 202 LEU A C 1
ATOM 1533 O O . LEU A 1 202 ? -2.798 10.959 6.696 1.00 83.25 202 LEU A O 1
ATOM 1537 N N . LEU A 1 203 ? -0.928 9.820 7.204 1.00 83.62 203 LEU A N 1
ATOM 1538 C CA . LEU A 1 203 ? -1.542 8.487 7.193 1.00 83.62 203 LEU A CA 1
ATOM 1539 C C . LEU A 1 203 ? -2.682 8.395 8.214 1.00 83.62 203 LEU A C 1
ATOM 1541 O O . LEU A 1 203 ? -3.748 7.857 7.921 1.00 83.62 203 LEU A O 1
ATOM 1545 N N . ARG A 1 204 ? -2.457 8.945 9.413 1.00 84.12 204 ARG A N 1
ATOM 1546 C CA . ARG A 1 204 ? -3.452 8.954 10.486 1.00 84.12 204 ARG A CA 1
ATOM 1547 C C . ARG A 1 204 ? -4.635 9.855 10.133 1.00 8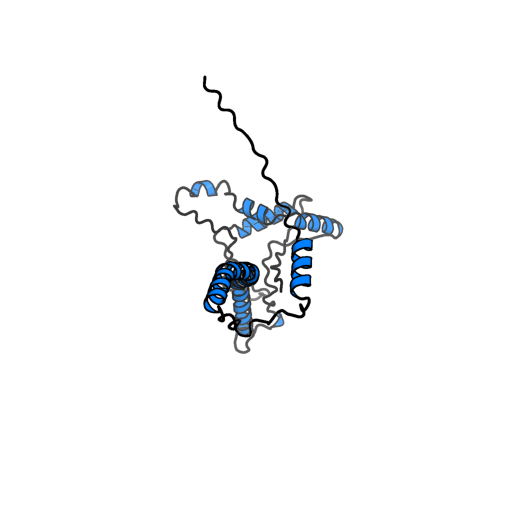4.12 204 ARG A C 1
ATOM 1549 O O . ARG A 1 204 ? -5.766 9.389 10.207 1.00 84.12 204 ARG A O 1
ATOM 1556 N N . ARG A 1 205 ? -4.380 11.090 9.677 1.00 83.38 205 ARG A N 1
ATOM 1557 C CA . ARG A 1 205 ? -5.437 12.010 9.206 1.00 83.38 205 ARG A CA 1
ATOM 1558 C C . ARG A 1 205 ? -6.265 11.393 8.075 1.00 83.38 205 ARG A C 1
ATOM 1560 O O . ARG A 1 205 ? -7.487 11.487 8.079 1.00 83.38 205 ARG A O 1
ATOM 1567 N N . PHE A 1 206 ? -5.603 10.723 7.135 1.00 85.25 206 PHE A N 1
ATOM 1568 C CA . PHE A 1 206 ? -6.246 10.026 6.026 1.00 85.25 206 PHE A CA 1
ATOM 1569 C C . PHE A 1 206 ? -7.183 8.904 6.504 1.00 85.25 206 PHE A C 1
ATOM 1571 O O . PHE A 1 206 ? -8.324 8.839 6.050 1.00 85.25 206 PHE A O 1
ATOM 1578 N N . GLY A 1 207 ? -6.744 8.073 7.458 1.00 82.75 207 GLY A N 1
ATOM 1579 C CA . GLY A 1 207 ? -7.591 7.047 8.080 1.00 82.75 207 GLY A CA 1
ATOM 1580 C C . GLY A 1 207 ? -8.776 7.636 8.855 1.00 82.75 207 GLY A C 1
ATOM 1581 O O . GLY A 1 207 ? -9.916 7.235 8.628 1.00 82.75 207 GLY A O 1
ATOM 1582 N N . GLU A 1 208 ? -8.528 8.642 9.702 1.00 83.19 208 GLU A N 1
ATOM 1583 C CA . GLU A 1 208 ? -9.557 9.344 10.492 1.00 83.19 208 GLU A CA 1
ATOM 1584 C C . GLU A 1 208 ? -10.662 9.944 9.596 1.00 83.19 208 GLU A C 1
ATOM 1586 O O . GLU A 1 208 ? -11.851 9.820 9.891 1.00 83.19 208 GLU A O 1
ATOM 1591 N N . MET A 1 209 ? -10.301 10.546 8.459 1.00 80.94 209 MET A N 1
ATOM 1592 C CA . MET A 1 209 ? -11.286 11.105 7.527 1.00 80.94 209 MET A CA 1
ATOM 1593 C C . MET A 1 209 ? -11.935 10.065 6.611 1.00 80.94 209 MET A C 1
ATOM 1595 O O . MET A 1 209 ? -13.105 10.220 6.260 1.00 80.94 209 MET A O 1
ATOM 1599 N N . GLY A 1 210 ? -11.217 8.998 6.246 1.00 77.56 210 GLY A N 1
ATOM 1600 C CA . GLY A 1 210 ? -11.801 7.843 5.564 1.00 77.56 210 GLY A CA 1
ATOM 1601 C C . GLY A 1 210 ? -12.915 7.208 6.400 1.00 77.56 210 GLY A C 1
ATOM 1602 O O . GLY A 1 210 ? -13.995 6.951 5.874 1.00 77.56 210 GLY A O 1
ATOM 1603 N N . ALA A 1 211 ? -12.698 7.060 7.712 1.00 73.94 211 ALA A N 1
ATOM 1604 C CA . ALA A 1 211 ? -13.725 6.625 8.658 1.00 73.94 211 ALA A CA 1
ATOM 1605 C C . ALA A 1 211 ? -14.911 7.606 8.706 1.00 73.94 211 ALA A C 1
ATOM 1607 O O . ALA A 1 211 ? -16.051 7.200 8.486 1.00 73.94 211 ALA A O 1
ATOM 1608 N N . LYS A 1 212 ? -14.651 8.911 8.873 1.00 74.75 212 LYS A N 1
ATOM 1609 C CA . LYS A 1 212 ? -15.694 9.956 8.891 1.00 74.75 212 LYS A CA 1
ATOM 1610 C C . LYS A 1 212 ? -16.562 9.981 7.621 1.00 74.75 212 LYS A C 1
ATOM 1612 O O . LYS A 1 212 ? -17.755 10.262 7.690 1.00 74.75 212 LYS A O 1
ATOM 1617 N N . ALA A 1 213 ? -15.981 9.693 6.455 1.00 72.44 213 ALA A N 1
ATOM 1618 C CA . ALA A 1 213 ? -16.714 9.620 5.189 1.00 72.44 213 ALA A CA 1
ATOM 1619 C C . ALA A 1 213 ? -17.646 8.392 5.090 1.00 72.44 213 ALA A C 1
ATOM 1621 O O . ALA A 1 213 ? -18.595 8.409 4.306 1.00 72.44 213 ALA A O 1
ATOM 1622 N N . VAL A 1 214 ? -17.396 7.347 5.886 1.00 68.62 214 VAL A N 1
ATOM 1623 C CA . VAL A 1 214 ? -18.255 6.155 6.017 1.00 68.62 214 VAL A CA 1
ATOM 1624 C C . VAL A 1 214 ? -19.293 6.326 7.137 1.00 68.62 214 VAL A C 1
ATOM 1626 O O . VAL A 1 214 ? -20.411 5.832 7.010 1.00 68.62 214 VAL A O 1
ATOM 1629 N N . GLU A 1 215 ? -18.965 7.089 8.182 1.00 62.94 215 GLU A N 1
ATOM 1630 C CA . GLU A 1 215 ? -19.781 7.325 9.387 1.00 62.94 215 GLU A CA 1
ATOM 1631 C C . GLU A 1 215 ? -21.096 8.097 9.158 1.00 62.94 215 GLU A C 1
ATOM 1633 O O . GLU A 1 215 ? -21.973 8.118 10.020 1.00 62.94 215 GLU A O 1
ATOM 1638 N N . GLY A 1 216 ? -21.290 8.693 7.979 1.00 52.12 216 GLY A N 1
ATOM 1639 C CA . GLY A 1 216 ? -22.458 9.512 7.630 1.00 52.12 216 GLY A CA 1
ATOM 1640 C C . GLY A 1 216 ? -23.810 8.786 7.502 1.00 52.12 216 GLY A C 1
ATOM 1641 O O . GLY A 1 216 ? -24.632 9.238 6.705 1.00 52.12 216 GLY A O 1
ATOM 1642 N N . SER A 1 217 ? -24.057 7.683 8.225 1.00 45.81 217 SER A N 1
ATOM 1643 C CA . SER A 1 217 ? -25.342 6.963 8.188 1.00 45.81 217 SER A CA 1
ATOM 1644 C C . SER A 1 217 ? -25.939 6.538 9.532 1.00 45.81 217 SER A C 1
ATOM 1646 O O . SER A 1 217 ? -27.164 6.528 9.606 1.00 45.81 217 SER A O 1
ATOM 1648 N N . ASP A 1 218 ? -25.159 6.160 10.550 1.00 39.62 218 ASP A N 1
ATOM 1649 C CA . ASP A 1 218 ? -25.669 6.024 11.927 1.00 39.62 218 ASP A CA 1
ATOM 1650 C C . ASP A 1 218 ? -24.515 5.980 12.942 1.00 39.62 218 ASP A C 1
ATOM 1652 O O . ASP A 1 218 ? -23.464 5.394 12.680 1.00 39.62 218 ASP A O 1
ATOM 1656 N N . GLY A 1 219 ? -24.695 6.631 14.089 1.00 43.06 219 GLY A N 1
ATOM 1657 C CA . GLY A 1 219 ? -23.602 7.078 14.964 1.00 43.06 219 GLY A CA 1
ATOM 1658 C C . GLY A 1 219 ? -23.074 6.063 15.984 1.00 43.06 219 GLY A C 1
ATOM 1659 O O . GLY A 1 219 ? -22.781 6.470 17.106 1.00 43.06 219 GLY A O 1
ATOM 1660 N N . ASP A 1 220 ? -22.990 4.773 15.645 1.00 37.19 220 ASP A N 1
ATOM 1661 C CA . ASP A 1 220 ? -22.527 3.727 16.579 1.00 37.19 220 ASP A CA 1
ATOM 1662 C C . ASP A 1 220 ? -21.825 2.549 15.874 1.00 37.19 220 ASP A C 1
ATOM 1664 O O . ASP A 1 220 ? -22.273 1.403 15.923 1.00 37.19 220 ASP A O 1
ATOM 1668 N N . MET A 1 221 ? -20.719 2.830 15.176 1.00 40.25 221 MET A N 1
ATOM 1669 C CA . MET A 1 221 ? -19.824 1.801 14.632 1.00 40.25 221 MET A CA 1
ATOM 1670 C C . MET A 1 221 ? -18.354 2.212 14.762 1.00 40.25 221 MET A C 1
ATOM 1672 O O . MET A 1 221 ? -17.963 3.328 14.443 1.00 40.25 221 MET A O 1
ATOM 1676 N N . VAL A 1 222 ? -17.515 1.267 15.183 1.00 35.84 222 VAL A N 1
ATOM 1677 C CA . VAL A 1 222 ? -16.062 1.311 14.943 1.00 35.84 222 VAL A CA 1
ATOM 1678 C C . VAL A 1 222 ? -15.844 0.976 13.452 1.00 35.84 222 VAL A C 1
ATOM 1680 O O . VAL A 1 222 ? -16.622 0.181 12.921 1.00 35.84 222 VAL A O 1
ATOM 1683 N N . TYR A 1 223 ? -14.858 1.575 12.758 1.00 48.22 223 TYR A N 1
ATOM 1684 C CA . TYR A 1 223 ? -14.712 1.475 11.285 1.00 48.22 223 TYR A CA 1
ATOM 1685 C C . TYR A 1 223 ? -13.381 0.927 10.777 1.00 48.22 223 TYR A C 1
ATOM 1687 O O . TYR A 1 223 ? -12.358 1.401 11.246 1.00 48.22 223 TYR A O 1
ATOM 1695 N N . GLU A 1 224 ? -13.400 0.052 9.754 1.00 36.88 224 GLU A N 1
ATOM 1696 C CA . GLU A 1 224 ? -12.289 -0.428 8.914 1.00 36.88 224 GLU A CA 1
ATOM 1697 C C . GLU A 1 224 ? -12.377 0.155 7.547 1.00 36.88 224 GLU A C 1
ATOM 1699 O O . GLU A 1 224 ? -13.455 0.359 7.011 1.00 36.88 224 GLU A O 1
ATOM 1704 N N . VAL A 1 225 ? -11.208 0.253 6.947 1.00 36.41 225 VAL A N 1
ATOM 1705 C CA . VAL A 1 225 ? -11.066 0.031 5.529 1.00 36.41 225 VAL A CA 1
ATOM 1706 C C . VAL A 1 225 ? -9.773 -0.770 5.360 1.00 36.41 225 VAL A C 1
ATOM 1708 O O . VAL A 1 225 ? -8.689 -0.291 5.706 1.00 36.41 225 VAL A O 1
ATOM 1711 N N . GLU A 1 226 ? -9.882 -2.010 4.883 1.00 35.56 226 GLU A N 1
ATOM 1712 C CA . GLU A 1 226 ? -8.723 -2.812 4.492 1.00 35.56 226 GLU A CA 1
ATOM 1713 C C . GLU A 1 226 ? -8.228 -2.269 3.147 1.00 35.56 226 GLU A C 1
ATOM 1715 O O . GLU A 1 226 ? -8.915 -2.358 2.128 1.00 35.56 226 GLU A O 1
ATOM 1720 N N . ALA A 1 227 ? -7.044 -1.656 3.142 1.00 34.75 227 ALA A N 1
ATOM 1721 C CA . ALA A 1 227 ? -6.405 -1.199 1.917 1.00 34.75 227 ALA A CA 1
ATOM 1722 C C . ALA A 1 227 ? -5.572 -2.343 1.318 1.00 34.75 227 ALA A C 1
ATOM 1724 O O . ALA A 1 227 ? -4.390 -2.506 1.636 1.00 34.75 227 ALA A O 1
ATOM 1725 N N . GLU A 1 228 ? -6.197 -3.143 0.452 1.00 32.81 228 GLU A N 1
ATOM 1726 C CA . GLU A 1 228 ? -5.506 -4.159 -0.346 1.00 32.81 228 GLU A CA 1
ATOM 1727 C C . GLU A 1 228 ? -4.606 -3.478 -1.392 1.00 32.81 228 GLU A C 1
ATOM 1729 O O . GLU A 1 228 ? -5.078 -2.766 -2.284 1.00 32.81 228 GLU A O 1
ATOM 1734 N N . VAL A 1 229 ? -3.293 -3.717 -1.314 1.00 35.09 229 VAL A N 1
ATOM 1735 C CA . VAL A 1 229 ? -2.377 -3.394 -2.414 1.00 35.09 229 VAL A CA 1
ATOM 1736 C C . VAL A 1 229 ? -2.569 -4.465 -3.481 1.00 35.09 229 VAL A C 1
ATOM 1738 O O . VAL A 1 229 ? -1.944 -5.521 -3.425 1.00 35.09 229 VAL A O 1
ATOM 1741 N N . ARG A 1 230 ? -3.459 -4.213 -4.445 1.00 28.09 230 ARG A N 1
ATOM 1742 C CA . ARG A 1 230 ? -3.611 -5.107 -5.595 1.00 28.09 230 ARG A CA 1
ATOM 1743 C C . ARG A 1 230 ? -2.334 -5.126 -6.423 1.00 28.09 230 ARG A C 1
ATOM 1745 O O . ARG A 1 230 ? -1.939 -4.114 -6.998 1.00 28.09 230 ARG A O 1
ATOM 1752 N N . PHE A 1 231 ? -1.747 -6.309 -6.511 1.00 36.91 231 PHE A N 1
ATOM 1753 C CA . PHE A 1 231 ? -0.755 -6.652 -7.513 1.00 36.91 231 PHE A CA 1
ATOM 1754 C C . PHE A 1 231 ? -1.522 -7.172 -8.735 1.00 36.91 231 PHE A C 1
ATOM 1756 O O . PHE A 1 231 ? -2.193 -8.198 -8.646 1.00 36.91 231 PHE A O 1
ATOM 1763 N N . GLU A 1 232 ? -1.499 -6.421 -9.835 1.00 28.98 232 GLU A N 1
ATOM 1764 C CA . GLU A 1 232 ? -1.904 -6.934 -11.149 1.00 28.98 232 GLU A CA 1
ATOM 1765 C C . GLU A 1 232 ? -0.676 -7.617 -11.776 1.00 28.98 232 GLU A C 1
ATOM 1767 O O . GLU A 1 232 ? 0.410 -7.030 -11.758 1.00 28.98 232 GLU A O 1
ATOM 1772 N N . ASP A 1 233 ? -0.855 -8.856 -12.253 1.00 34.16 233 ASP A N 1
ATOM 1773 C CA . ASP A 1 233 ? 0.165 -9.683 -12.932 1.00 34.16 233 ASP A CA 1
ATOM 1774 C C . ASP A 1 233 ? 0.485 -9.189 -14.364 1.00 34.16 233 ASP A C 1
ATOM 1776 O O . ASP A 1 233 ? -0.454 -8.734 -15.064 1.00 34.16 233 ASP A O 1
#

Radius of gyration: 37.48 Å; chains: 1; bounding box: 52×81×116 Å

Sequence (233 aa):
MIATRINLRPLQKRSFSIISTLRNAGRAMEAHPFERLSSSKAKAPADWGRQIRRIAGQSAVFFPFYAVMMGWPLAIAWVSESRIGYLTRSLASFKADITAPHSSAVPESAVRPPGTLHLTLGVMTLKDEVLHQAVSTLRGLSLKAVLEEARAPTATEAAVVLGSPNPSLDQNLQVTLKGIQPLQPPAQCRVIYAPPVDPSGLLRRFGEMGAKAVEGSDGDMVYEVEAEVRFED

Foldseek 3Di:
DDDDDDDDDDDPPDPPPVVVVVVVVVVVPPPDPPDPDPPDPPDPPDPVVVVVVVVVVVCVPVVVVVCCVVVVVVVVVVVVCVPLVVQLVVLVVVLCQCCDPVHVVDPNVLRDRSLFDWDKLWDWDDDPVCPVVLVVLVVVDDLVVLLVVLVPDDPVCVVVVPPDDDPPPPVDQDWDFDDKDFPDPPVDGPDIGGDTDGPPCSSNSSSVVVVVSSCVPDPDIIDIDTDNPDDDD

Organism: NCBI:txid2686198

InterPro domains:
  IPR009210 Activating signal cointegrator 1 complex subunit 1 [PTHR13360] (86-206)
  IPR019510 A-kinase anchor protein 7-like, phosphoesterase domain [PF10469] (88-198)